Protein AF-A0A7I8VXF2-F1 (afdb_monomer_lite)

Organism: NCBI:txid2664684

Foldseek 3Di:
DLVVQLVPPDDDPVLVPQPADDPDPDDDPDPPPPVVLLLQLLLLLQVCLVPGSGSVVSVVSLVVVCVQAVQLSVLLSLLSVLLLVLCVVVVPDSVNSSNSLLRNLLSLQLSCQCQQFWAHDPVSNVVSSVLSSQLSVLCVVVSVVCVVPRHSGRPRNVSNVVSSVVSVVPPDPDPRTDTDDPVPRDYSVVSNVVVVVVVVVVVVVVVVVVD

InterPro domains:
  IPR004937 Urea transporter [PF03253] (4-170)
  IPR004937 Urea transporter [PTHR10464] (6-207)
  IPR029020 Ammonium/urea transporter [G3DSA:1.10.3430.10] (1-211)

pLDDT: mean 76.83, std 16.48, range [36.41, 93.62]

Secondary structure (DSSP, 8-state):
-HHHHHTTTT--TTSTT----------SS-----HHHHHHHHHHHHHHTTS---HHHHHHHHHHHHHH-HHHHHHHHHHHHHHHHHHHHTT--HHHHHT-TTTHHHHHHHHIIIIISB---HHHHHHHHHHHHHHHHHHHHHHHHHHHHSSS---TTHHHHHHHHHHTT-----TT-PBPPTTT---HHHHHHHHHHHHHHHHHHHHHHH-

Sequence (211 aa):
MLILIAGGGSANPLAENIPIMSSEHSNFTNVSYKFDTIFTGIPRAISAVFGPSDYKIGWFVIVAVFISSPIMAFQAVFGALLSILTCIVLEIPQGVIESGLWGYTSVLSCIATGGFFYYLTPQTYFISLINAIVTCFTHATLSIWLKQDSGQLPLGAFPFVLTTFVFLSFNSKSVWIKRVELKEVTYPEDNLMRWMLEKENGNEQELEATV

Radius of gyration: 19.98 Å; chains: 1; bounding box: 59×30×60 Å

Structure (mmCIF, N/CA/C/O backbone):
data_AF-A0A7I8VXF2-F1
#
_entry.id   AF-A0A7I8VXF2-F1
#
loop_
_atom_site.group_PDB
_atom_site.id
_atom_site.type_symbol
_atom_site.label_atom_id
_atom_site.label_alt_id
_atom_site.label_comp_id
_atom_site.label_asym_id
_atom_site.label_entity_id
_atom_site.label_seq_id
_atom_site.pdbx_PDB_ins_code
_atom_site.Cartn_x
_atom_site.Cartn_y
_atom_site.Cartn_z
_atom_site.occupancy
_atom_site.B_iso_or_equiv
_atom_site.auth_seq_id
_atom_site.auth_comp_id
_atom_site.auth_asym_id
_atom_site.auth_atom_id
_atom_site.pdbx_PDB_model_num
ATOM 1 N N . MET A 1 1 ? 18.626 -12.618 7.190 1.00 42.75 1 MET A N 1
ATOM 2 C CA . MET A 1 1 ? 18.242 -12.587 5.760 1.00 42.75 1 MET A CA 1
ATOM 3 C C . MET A 1 1 ? 19.108 -11.622 4.941 1.00 42.75 1 MET A C 1
ATOM 5 O O . MET A 1 1 ? 19.580 -12.049 3.900 1.00 42.75 1 MET A O 1
ATOM 9 N N . LEU A 1 2 ? 19.426 -10.405 5.424 1.00 37.75 2 LEU A N 1
ATOM 10 C CA . LEU A 1 2 ? 20.376 -9.485 4.751 1.00 37.75 2 LEU A CA 1
ATOM 11 C C . LEU A 1 2 ? 21.780 -10.085 4.503 1.00 37.75 2 LEU A C 1
ATOM 13 O O . LEU A 1 2 ? 22.375 -9.838 3.461 1.00 37.75 2 LEU A O 1
ATOM 17 N N . ILE A 1 3 ? 22.280 -10.926 5.417 1.00 41.47 3 ILE A N 1
ATOM 18 C CA . ILE A 1 3 ? 23.608 -11.563 5.299 1.00 41.47 3 ILE A CA 1
ATOM 19 C C . ILE A 1 3 ? 23.663 -12.595 4.154 1.00 41.47 3 ILE A C 1
ATOM 21 O O . ILE A 1 3 ? 24.721 -12.807 3.574 1.00 41.47 3 ILE A O 1
ATOM 25 N N . LEU A 1 4 ? 22.533 -13.209 3.779 1.00 46.25 4 LEU A N 1
ATOM 26 C CA . LEU A 1 4 ? 22.531 -14.280 2.774 1.00 46.25 4 LEU A CA 1
ATOM 27 C C . LEU A 1 4 ? 22.631 -13.742 1.337 1.00 46.25 4 LEU A C 1
ATOM 29 O O . LEU A 1 4 ? 23.158 -14.423 0.467 1.00 46.25 4 LEU A O 1
ATOM 33 N N . ILE A 1 5 ? 22.143 -12.521 1.094 1.00 53.09 5 ILE A N 1
ATOM 34 C CA . ILE A 1 5 ? 22.169 -11.892 -0.235 1.00 53.09 5 ILE A CA 1
ATOM 35 C C . ILE A 1 5 ? 23.509 -11.175 -0.465 1.00 53.09 5 ILE A C 1
ATOM 37 O O . ILE A 1 5 ? 24.064 -11.255 -1.556 1.00 53.09 5 ILE A O 1
ATOM 41 N N . ALA A 1 6 ? 24.090 -10.570 0.577 1.00 46.12 6 ALA A N 1
ATOM 42 C CA . ALA A 1 6 ? 25.406 -9.929 0.497 1.00 46.12 6 ALA A CA 1
ATOM 43 C C . ALA A 1 6 ? 26.563 -10.921 0.233 1.00 46.12 6 ALA A C 1
ATOM 45 O O . ALA A 1 6 ? 27.599 -10.529 -0.294 1.00 46.12 6 ALA A O 1
ATOM 46 N N . GLY A 1 7 ? 26.387 -12.210 0.556 1.00 36.41 7 GLY A N 1
ATOM 47 C CA . GLY A 1 7 ? 27.366 -13.267 0.262 1.00 36.41 7 GLY A CA 1
ATOM 48 C C . GLY A 1 7 ? 27.338 -13.800 -1.178 1.00 36.41 7 GLY A C 1
ATOM 49 O O . GLY A 1 7 ? 28.205 -14.587 -1.542 1.00 36.41 7 GLY A O 1
ATOM 50 N N . GLY A 1 8 ? 26.361 -13.392 -1.998 1.00 41.53 8 GLY A N 1
ATOM 51 C CA . GLY A 1 8 ? 26.173 -13.849 -3.383 1.00 41.53 8 GLY A CA 1
ATOM 52 C C . GLY A 1 8 ? 26.727 -12.893 -4.442 1.00 41.53 8 GLY A C 1
ATOM 53 O O . GLY A 1 8 ? 26.216 -12.857 -5.561 1.00 41.53 8 GLY A O 1
ATOM 54 N N . GLY A 1 9 ? 27.718 -12.074 -4.087 1.00 43.59 9 GLY A N 1
ATOM 55 C CA . GLY A 1 9 ? 28.330 -11.122 -5.005 1.00 43.59 9 GLY A CA 1
ATOM 56 C C . GLY A 1 9 ? 28.998 -11.808 -6.203 1.00 43.59 9 GLY A C 1
ATOM 57 O O . GLY A 1 9 ? 29.842 -12.683 -6.039 1.00 43.59 9 GLY A O 1
ATOM 58 N N . SER A 1 10 ? 28.660 -11.326 -7.404 1.00 46.12 10 SER A N 1
ATOM 59 C CA . SER A 1 10 ? 29.449 -11.424 -8.646 1.00 46.12 10 SER A CA 1
ATOM 60 C C . SER A 1 10 ? 29.266 -12.617 -9.608 1.00 46.12 10 SER A C 1
ATOM 62 O O . SER A 1 10 ? 29.996 -12.659 -10.596 1.00 46.12 10 SER A O 1
ATOM 64 N N . ALA A 1 11 ? 28.318 -13.550 -9.431 1.00 41.25 11 ALA A N 1
ATOM 65 C CA . ALA A 1 11 ? 28.180 -14.670 -10.392 1.00 41.25 11 ALA A CA 1
ATOM 66 C C . ALA A 1 11 ? 26.747 -15.131 -10.724 1.00 41.25 11 ALA A C 1
ATOM 68 O O . ALA A 1 11 ? 26.568 -16.244 -11.217 1.00 41.25 11 ALA A O 1
ATOM 69 N N . ASN A 1 12 ? 25.717 -14.316 -10.468 1.00 45.47 12 ASN A N 1
ATOM 70 C CA . ASN A 1 12 ? 24.348 -14.678 -10.839 1.00 45.47 12 ASN A CA 1
ATOM 71 C C . ASN A 1 12 ? 23.891 -13.908 -12.097 1.00 45.47 12 ASN A C 1
ATOM 73 O O . ASN A 1 12 ? 23.647 -12.704 -11.992 1.00 45.47 12 ASN A O 1
ATOM 77 N N . PRO A 1 13 ? 23.712 -14.570 -13.259 1.00 43.91 13 PRO A N 1
ATOM 78 C CA . PRO A 1 13 ? 23.258 -13.933 -14.507 1.00 43.91 13 PRO A CA 1
ATOM 79 C C . PRO A 1 13 ? 21.821 -13.370 -14.443 1.00 43.91 13 PRO A C 1
ATOM 81 O O . PRO A 1 13 ? 21.304 -12.841 -15.422 1.00 43.91 13 PRO A O 1
ATOM 84 N N . LEU A 1 14 ? 21.156 -13.470 -13.288 1.00 45.31 14 LEU A N 1
ATOM 85 C CA . LEU A 1 14 ? 19.799 -12.980 -13.032 1.00 45.31 14 LEU A CA 1
ATOM 86 C C . LEU A 1 14 ? 19.788 -11.537 -12.483 1.00 45.31 14 LEU A C 1
ATOM 88 O O . LEU A 1 14 ? 18.744 -10.891 -12.506 1.00 45.31 14 LEU A O 1
ATOM 92 N N . ALA A 1 15 ? 20.925 -11.023 -11.993 1.00 43.84 15 ALA A N 1
ATOM 93 C CA . ALA A 1 15 ? 21.042 -9.648 -11.484 1.00 43.84 15 ALA A CA 1
ATOM 94 C C . ALA A 1 15 ? 21.190 -8.599 -12.606 1.00 43.84 15 ALA A C 1
ATOM 96 O O . ALA A 1 15 ? 20.899 -7.423 -12.400 1.00 43.84 15 ALA A O 1
ATOM 97 N N . GLU A 1 16 ? 21.595 -9.030 -13.803 1.00 39.28 16 GLU A N 1
ATOM 98 C CA . GLU A 1 16 ? 21.911 -8.159 -14.944 1.00 39.28 16 GLU A CA 1
ATOM 99 C C . GLU A 1 16 ? 20.667 -7.532 -15.607 1.00 39.28 16 GLU A C 1
ATOM 101 O O . GLU A 1 16 ? 20.778 -6.544 -16.322 1.00 39.28 16 GLU A O 1
ATOM 106 N N . ASN A 1 17 ? 19.465 -8.052 -15.327 1.00 40.38 17 ASN A N 1
ATOM 107 C CA . ASN A 1 17 ? 18.211 -7.625 -15.963 1.00 40.38 17 ASN A CA 1
ATOM 108 C C . ASN A 1 17 ? 17.233 -6.903 -15.024 1.00 40.38 17 ASN A C 1
ATOM 110 O O . ASN A 1 17 ? 16.036 -6.848 -15.304 1.00 40.38 17 ASN A O 1
ATOM 114 N N . ILE A 1 18 ? 17.698 -6.338 -13.908 1.00 48.72 18 ILE A N 1
ATOM 115 C CA . ILE A 1 18 ? 16.848 -5.409 -13.156 1.00 48.72 18 ILE A CA 1
ATOM 116 C C . ILE A 1 18 ? 16.782 -4.121 -13.989 1.00 48.72 18 ILE A C 1
ATOM 118 O O . ILE A 1 18 ? 17.831 -3.542 -14.259 1.00 48.72 18 ILE A O 1
ATOM 122 N N . PRO A 1 19 ? 15.603 -3.648 -14.429 1.00 45.53 19 PRO A N 1
ATOM 123 C CA . PRO A 1 19 ? 15.499 -2.361 -15.099 1.00 45.53 19 PRO A CA 1
ATOM 124 C C . PRO A 1 19 ? 15.782 -1.275 -14.056 1.00 45.53 19 PRO A C 1
ATOM 126 O O . PRO A 1 19 ? 14.939 -0.913 -13.236 1.00 45.53 19 PRO A O 1
ATOM 129 N N . ILE A 1 20 ? 17.029 -0.819 -14.032 1.00 51.00 20 ILE A N 1
ATOM 130 C CA . ILE A 1 20 ? 17.536 0.202 -13.123 1.00 51.00 20 ILE A CA 1
ATOM 131 C C . ILE A 1 20 ? 17.604 1.527 -13.868 1.00 51.00 20 ILE A C 1
ATOM 133 O O . ILE A 1 20 ? 17.939 1.558 -15.044 1.00 51.00 20 ILE A O 1
ATOM 137 N N . MET A 1 21 ? 17.332 2.626 -13.160 1.00 43.59 21 MET A N 1
ATOM 138 C CA . MET A 1 21 ? 17.442 3.985 -13.699 1.00 43.59 21 MET A CA 1
ATOM 139 C C . MET A 1 21 ? 18.839 4.214 -14.301 1.00 43.59 21 MET A C 1
ATOM 141 O O . MET A 1 21 ? 19.808 4.382 -13.554 1.00 43.59 21 MET A O 1
ATOM 145 N N . SER A 1 22 ? 18.938 4.133 -15.629 1.00 38.25 22 SER A N 1
ATOM 146 C CA . SER A 1 22 ? 20.076 4.563 -16.434 1.00 38.25 22 SER A CA 1
ATOM 147 C C . SER A 1 22 ? 19.896 6.048 -16.725 1.00 38.25 22 SER A C 1
ATOM 149 O O . SER A 1 22 ? 18.802 6.487 -17.075 1.00 38.25 22 SER A O 1
ATOM 151 N N . SER A 1 23 ? 20.955 6.836 -16.557 1.00 40.56 23 SER A N 1
ATOM 152 C CA . SER A 1 23 ? 20.964 8.266 -16.873 1.00 40.56 23 SER A CA 1
ATOM 153 C C . SER A 1 23 ? 21.033 8.488 -18.389 1.00 40.56 23 SER A C 1
ATOM 155 O O . SER A 1 23 ? 21.996 9.061 -18.895 1.00 40.56 23 SER A O 1
ATOM 157 N N . GLU A 1 24 ? 20.051 7.989 -19.135 1.00 38.06 24 GLU A N 1
ATOM 158 C CA . GLU A 1 24 ? 19.858 8.412 -20.517 1.00 38.06 24 GLU A CA 1
ATOM 159 C C . GLU A 1 24 ? 18.919 9.616 -20.518 1.00 38.06 24 GLU A C 1
ATOM 161 O O . GLU A 1 24 ? 17.761 9.520 -20.118 1.00 38.06 24 GLU A O 1
ATOM 166 N N . HIS A 1 25 ? 19.425 10.770 -20.960 1.00 43.09 25 HIS A N 1
ATOM 167 C CA . HIS A 1 25 ? 18.596 11.921 -21.307 1.00 43.09 25 HIS A CA 1
ATOM 168 C C . HIS A 1 25 ? 17.746 11.563 -22.536 1.00 43.09 25 HIS A C 1
ATOM 170 O O . HIS A 1 25 ? 18.097 11.877 -23.672 1.00 43.09 25 HIS A O 1
ATOM 176 N N . SER A 1 26 ? 16.628 10.867 -22.327 1.00 43.50 26 SER A N 1
ATOM 177 C CA . SER A 1 26 ? 15.642 10.638 -23.377 1.00 43.50 26 SER A CA 1
ATOM 178 C C . SER A 1 26 ? 14.924 11.954 -23.676 1.00 43.50 26 SER A C 1
ATOM 180 O O . SER A 1 26 ? 14.290 12.542 -22.801 1.00 43.50 26 SER A O 1
ATOM 182 N N . ASN A 1 27 ? 15.065 12.424 -24.915 1.00 38.56 27 ASN A N 1
ATOM 183 C CA . ASN A 1 27 ? 14.501 13.676 -25.413 1.00 38.56 27 ASN A CA 1
ATOM 184 C C . ASN A 1 27 ? 13.012 13.845 -25.049 1.00 38.56 27 ASN A C 1
ATOM 186 O O . ASN A 1 27 ? 12.193 12.953 -25.260 1.00 38.56 27 ASN A O 1
ATOM 190 N N . PHE A 1 28 ? 12.690 15.039 -24.549 1.00 49.44 28 PHE A N 1
ATOM 191 C CA . PHE A 1 28 ? 11.461 15.473 -23.870 1.00 49.44 28 PHE A CA 1
ATOM 192 C C . PHE 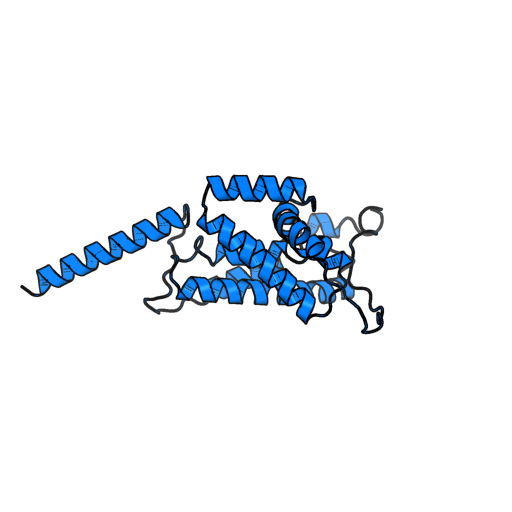A 1 28 ? 10.170 15.496 -24.722 1.00 49.44 28 PHE A C 1
ATOM 194 O O . PHE A 1 28 ? 9.270 16.291 -24.481 1.00 49.44 28 PHE A O 1
ATOM 201 N N . THR A 1 29 ? 10.009 14.661 -25.745 1.00 41.38 29 THR A N 1
ATOM 202 C CA . THR A 1 29 ? 8.796 14.730 -26.577 1.00 41.38 29 THR A CA 1
ATOM 203 C C . THR A 1 29 ? 8.238 13.342 -26.850 1.00 41.38 29 THR A C 1
ATOM 205 O O . THR A 1 29 ? 8.810 12.576 -27.617 1.00 41.38 29 THR A O 1
ATOM 208 N N . ASN A 1 30 ? 7.081 13.065 -26.238 1.00 42.81 30 ASN A N 1
ATOM 209 C CA . ASN A 1 30 ? 6.242 11.868 -26.374 1.00 42.81 30 ASN A CA 1
ATOM 210 C C . ASN A 1 30 ? 6.545 10.688 -25.437 1.00 42.81 30 ASN A C 1
ATOM 212 O O . ASN A 1 30 ? 6.592 9.542 -25.883 1.00 42.81 30 ASN A O 1
ATOM 216 N N . VAL A 1 31 ? 6.590 10.919 -24.119 1.00 52.53 31 VAL A N 1
ATOM 217 C CA . VAL A 1 31 ? 6.186 9.849 -23.187 1.00 52.53 31 VAL A CA 1
ATOM 218 C C . VAL A 1 31 ? 4.665 9.714 -23.290 1.00 52.53 31 VAL A C 1
ATOM 220 O O . VAL A 1 31 ? 3.898 10.319 -22.544 1.00 52.53 31 VAL A O 1
ATOM 223 N N . SER A 1 32 ? 4.210 8.991 -24.314 1.00 50.62 32 SER A N 1
ATOM 224 C CA . SER A 1 32 ? 2.816 8.580 -24.418 1.00 50.62 32 SER A CA 1
ATOM 225 C C . SER A 1 32 ? 2.601 7.491 -23.376 1.00 50.62 32 SER A C 1
ATOM 227 O O . SER A 1 32 ? 2.804 6.309 -23.650 1.00 50.62 32 SER A O 1
ATOM 229 N N . TYR A 1 33 ? 2.235 7.901 -22.160 1.00 58.91 33 TYR A N 1
ATOM 230 C CA . TYR A 1 33 ? 1.745 6.978 -21.147 1.00 58.91 33 TYR A CA 1
ATOM 231 C C . TYR A 1 33 ? 0.491 6.318 -21.704 1.00 58.91 33 TYR A C 1
ATOM 233 O O . TYR A 1 33 ? -0.596 6.899 -21.727 1.00 58.91 33 TYR A O 1
ATOM 241 N N . LYS A 1 34 ? 0.655 5.109 -22.233 1.00 69.38 34 LYS A N 1
ATOM 242 C CA . LYS A 1 34 ? -0.476 4.333 -22.716 1.00 69.38 34 LYS A CA 1
ATOM 243 C C . LYS A 1 34 ? -1.311 3.960 -21.499 1.00 69.38 34 LYS A C 1
ATOM 245 O O . LYS A 1 34 ? -0.771 3.557 -20.472 1.00 69.38 34 LYS A O 1
ATOM 250 N N . PHE A 1 35 ? -2.633 4.028 -21.627 1.00 70.00 35 PHE A N 1
ATOM 251 C CA . PHE A 1 35 ? -3.541 3.477 -20.612 1.00 70.00 35 PHE A CA 1
ATOM 252 C C . PHE A 1 35 ? -3.195 2.022 -20.260 1.00 70.00 35 PHE A C 1
ATOM 254 O O . PHE A 1 35 ? -3.373 1.595 -19.122 1.00 70.00 35 PHE A O 1
ATOM 261 N N . ASP A 1 36 ? -2.622 1.300 -21.221 1.00 71.81 36 ASP A N 1
ATOM 262 C CA . ASP A 1 36 ? -2.101 -0.054 -21.067 1.00 71.81 36 ASP A CA 1
ATOM 263 C C . ASP A 1 36 ? -1.039 -0.174 -19.957 1.00 71.81 36 ASP A C 1
ATOM 265 O O . ASP A 1 36 ? -1.044 -1.129 -19.183 1.00 71.81 36 ASP A O 1
ATOM 269 N N . THR A 1 37 ? -0.189 0.838 -19.783 1.00 72.62 37 THR A N 1
ATOM 270 C CA . THR A 1 37 ? 0.833 0.888 -18.726 1.00 72.62 37 THR A CA 1
ATOM 271 C C . THR A 1 37 ? 0.220 1.015 -17.340 1.00 72.62 37 THR A C 1
ATOM 273 O O . THR A 1 37 ? 0.704 0.403 -16.395 1.00 72.62 37 THR A O 1
ATOM 276 N N . ILE A 1 38 ? -0.872 1.768 -17.197 1.00 76.50 38 ILE A N 1
ATOM 277 C CA . ILE A 1 38 ? -1.588 1.871 -15.919 1.00 76.50 38 ILE A CA 1
ATOM 278 C C . ILE A 1 38 ? -2.324 0.556 -15.638 1.00 76.50 38 ILE A C 1
ATOM 280 O O . ILE A 1 38 ? -2.237 0.018 -14.533 1.00 76.50 38 ILE A O 1
ATOM 284 N N . PHE A 1 39 ? -2.998 0.002 -16.651 1.00 81.19 39 PHE A N 1
ATOM 285 C CA . PHE A 1 39 ? -3.780 -1.228 -16.526 1.00 81.19 39 PHE A CA 1
ATOM 286 C C . PHE A 1 39 ? -2.920 -2.455 -16.206 1.00 81.19 39 PHE A C 1
ATOM 288 O O . PHE A 1 39 ? -3.342 -3.334 -15.459 1.00 81.19 39 PHE A O 1
ATOM 295 N N . THR A 1 40 ? -1.701 -2.514 -16.741 1.00 82.94 40 THR A N 1
ATOM 296 C CA . THR A 1 40 ? -0.744 -3.590 -16.456 1.00 82.94 40 THR A CA 1
ATOM 297 C C . THR A 1 40 ? 0.163 -3.273 -15.268 1.00 82.94 40 THR A C 1
ATOM 299 O O . THR A 1 40 ? 0.552 -4.189 -14.548 1.00 82.94 40 THR A O 1
ATOM 302 N N . GLY A 1 41 ? 0.465 -2.001 -15.011 1.00 84.44 41 GLY A N 1
ATOM 303 C CA . GLY A 1 41 ? 1.360 -1.562 -13.942 1.00 84.44 41 GLY A CA 1
ATOM 304 C C . GLY A 1 41 ? 0.783 -1.765 -12.543 1.00 84.44 41 GLY A C 1
ATOM 305 O O . GLY A 1 41 ? 1.480 -2.279 -11.673 1.00 84.44 41 GLY A O 1
ATOM 306 N N . ILE A 1 42 ? -0.500 -1.445 -12.330 1.00 89.38 42 ILE A N 1
ATOM 307 C CA . ILE A 1 42 ? -1.179 -1.651 -11.036 1.00 89.38 42 ILE A CA 1
ATOM 308 C C . ILE A 1 42 ? -1.119 -3.122 -10.584 1.00 89.38 42 ILE A C 1
ATOM 310 O O . ILE A 1 42 ? -0.589 -3.389 -9.502 1.00 89.38 42 ILE A O 1
ATOM 314 N N . PRO A 1 43 ? -1.607 -4.102 -11.373 1.00 89.75 43 PRO A N 1
ATOM 315 C CA . PRO A 1 43 ? -1.560 -5.501 -10.965 1.00 89.75 43 PRO A CA 1
ATOM 316 C C . PRO A 1 43 ? -0.123 -6.017 -10.832 1.00 89.75 43 PRO A C 1
ATOM 318 O O . PRO A 1 43 ? 0.148 -6.781 -9.910 1.00 89.75 43 PRO A O 1
ATOM 321 N N . ARG A 1 44 ? 0.824 -5.567 -11.667 1.00 90.00 44 ARG A N 1
ATOM 322 C CA . ARG A 1 44 ? 2.241 -5.943 -11.512 1.00 90.00 44 ARG A CA 1
ATOM 323 C C . ARG A 1 44 ? 2.856 -5.418 -10.221 1.00 90.00 44 ARG A C 1
ATOM 325 O O . ARG A 1 44 ? 3.621 -6.138 -9.592 1.00 90.00 44 ARG A O 1
ATOM 332 N N . ALA A 1 45 ? 2.520 -4.199 -9.799 1.00 90.00 45 ALA A N 1
ATOM 333 C CA . ALA A 1 45 ? 2.972 -3.666 -8.516 1.00 90.00 45 ALA A CA 1
ATOM 334 C C . ALA A 1 45 ? 2.450 -4.509 -7.343 1.00 90.00 45 ALA A C 1
ATOM 336 O O . ALA A 1 45 ? 3.178 -4.770 -6.389 1.00 90.00 45 ALA A O 1
ATOM 337 N N . ILE A 1 46 ? 1.208 -4.985 -7.435 1.00 90.69 46 ILE A N 1
ATOM 338 C CA . ILE A 1 46 ? 0.590 -5.829 -6.408 1.00 90.69 46 ILE A CA 1
ATOM 339 C C . ILE A 1 46 ? 1.175 -7.250 -6.419 1.00 90.69 46 ILE A C 1
ATOM 341 O O . ILE A 1 46 ? 1.423 -7.816 -5.357 1.00 90.69 46 ILE A O 1
ATOM 345 N N . SER A 1 47 ? 1.456 -7.832 -7.587 1.00 90.56 47 SER A N 1
ATOM 346 C CA . SER A 1 47 ? 2.086 -9.156 -7.671 1.00 90.56 47 SER A CA 1
ATOM 347 C C . SER A 1 47 ? 3.554 -9.134 -7.240 1.00 90.56 47 SER A C 1
ATOM 349 O O . SER A 1 47 ? 4.017 -10.083 -6.610 1.00 90.56 47 SER A O 1
ATOM 351 N N . ALA A 1 48 ? 4.274 -8.040 -7.525 1.00 88.69 48 ALA A N 1
ATOM 352 C CA . ALA A 1 48 ? 5.688 -7.873 -7.192 1.00 88.69 48 ALA A CA 1
ATOM 353 C C . ALA A 1 48 ? 5.957 -7.936 -5.680 1.00 88.69 48 ALA A C 1
ATOM 355 O O . ALA A 1 48 ? 7.062 -8.284 -5.272 1.00 88.69 48 ALA A O 1
ATOM 356 N N . VAL A 1 49 ? 4.933 -7.709 -4.848 1.00 88.19 49 VAL A N 1
ATOM 357 C CA . VAL A 1 49 ? 4.961 -7.983 -3.401 1.00 88.19 49 VAL A CA 1
ATOM 358 C C . VAL A 1 49 ? 5.420 -9.412 -3.099 1.00 88.19 49 VAL A C 1
ATOM 360 O O . VAL A 1 49 ? 6.158 -9.641 -2.143 1.00 88.19 49 VAL A O 1
ATOM 363 N N . PHE A 1 50 ? 4.993 -10.371 -3.919 1.00 85.06 50 PHE A N 1
ATOM 364 C CA . PHE A 1 50 ? 5.284 -11.793 -3.756 1.00 85.06 50 PHE A CA 1
ATOM 365 C C . PHE A 1 50 ? 6.544 -12.236 -4.512 1.00 85.06 50 PHE A C 1
ATOM 367 O O . PHE A 1 50 ? 6.925 -13.401 -4.421 1.00 85.06 50 PHE A O 1
ATOM 374 N N . GLY A 1 51 ? 7.187 -11.333 -5.260 1.00 80.00 51 GLY A N 1
ATOM 375 C CA . GLY A 1 51 ? 8.352 -11.606 -6.105 1.00 80.00 51 GLY A CA 1
ATOM 376 C C . GLY A 1 51 ? 8.057 -11.524 -7.609 1.00 80.00 51 GLY A C 1
ATOM 377 O O . GLY A 1 51 ? 8.727 -10.751 -8.293 1.00 80.00 51 GLY A O 1
ATOM 378 N N . PRO A 1 52 ? 7.074 -12.267 -8.159 1.00 76.19 52 PRO A N 1
ATOM 379 C CA . PRO A 1 52 ? 6.758 -12.213 -9.587 1.00 76.19 52 PRO A CA 1
ATOM 380 C C . PRO A 1 52 ? 6.101 -10.889 -10.007 1.00 76.19 52 PRO A C 1
ATOM 382 O O . PRO A 1 52 ? 5.072 -10.497 -9.461 1.00 76.19 52 PRO A O 1
ATOM 385 N N . SER A 1 53 ? 6.608 -10.237 -11.053 1.00 81.44 53 SER A N 1
ATOM 386 C CA . SER A 1 53 ? 5.989 -9.057 -11.683 1.00 81.44 53 SER A CA 1
ATOM 387 C C . SER A 1 53 ? 5.088 -9.427 -12.873 1.00 81.44 53 SER A C 1
ATOM 389 O O . SER A 1 53 ? 5.180 -8.849 -13.958 1.00 81.44 53 SER A O 1
ATOM 391 N N . ASP A 1 54 ? 4.204 -10.413 -12.683 1.00 87.19 54 ASP A N 1
ATOM 392 C CA . ASP A 1 54 ? 3.227 -10.833 -13.694 1.00 87.19 54 ASP A CA 1
ATOM 393 C C . ASP A 1 54 ? 1.854 -10.197 -13.430 1.00 87.19 54 ASP A C 1
ATOM 395 O O . ASP A 1 54 ? 1.223 -10.421 -12.394 1.00 87.19 54 ASP A O 1
ATOM 399 N N . TYR A 1 55 ? 1.352 -9.440 -14.409 1.00 86.31 55 TYR A N 1
ATOM 400 C CA . TYR A 1 55 ? 0.053 -8.772 -14.320 1.00 86.31 55 TYR A CA 1
ATOM 401 C C . TYR A 1 55 ? -1.113 -9.755 -14.129 1.00 86.31 55 TYR A C 1
ATOM 403 O O . TYR A 1 55 ? -2.097 -9.407 -13.481 1.00 86.31 55 TYR A O 1
ATOM 411 N N . LYS A 1 56 ? -1.027 -10.985 -14.659 1.00 89.38 56 LYS A N 1
ATOM 412 C CA . LYS A 1 56 ? -2.076 -12.003 -14.500 1.00 89.38 56 LYS A CA 1
ATOM 413 C C . LYS A 1 56 ? -2.180 -12.423 -13.043 1.00 89.38 56 LYS A C 1
ATOM 415 O O . LYS A 1 56 ? -3.274 -12.438 -12.488 1.00 89.38 56 LYS A O 1
ATOM 420 N N . ILE A 1 57 ? -1.033 -12.708 -12.421 1.00 90.25 57 ILE A N 1
ATOM 421 C CA . ILE A 1 57 ? -0.948 -13.020 -10.989 1.00 90.25 57 ILE A CA 1
ATOM 422 C C . ILE A 1 57 ? -1.466 -11.830 -10.183 1.00 90.25 57 ILE A C 1
ATOM 424 O O . ILE A 1 57 ? -2.248 -12.016 -9.259 1.00 90.25 57 ILE A O 1
ATOM 428 N N . GLY A 1 58 ? -1.113 -10.609 -10.584 1.00 89.81 58 GLY A N 1
ATOM 429 C CA . GLY A 1 58 ? -1.612 -9.382 -9.972 1.00 89.81 58 GLY A CA 1
ATOM 430 C C . GLY A 1 58 ? -3.133 -9.291 -9.926 1.00 89.81 58 GLY A C 1
ATOM 431 O O . GLY A 1 58 ? -3.694 -9.022 -8.868 1.00 89.81 58 GLY A O 1
ATOM 432 N N . TRP A 1 59 ? -3.816 -9.585 -11.035 1.00 91.12 59 TRP A N 1
ATOM 433 C CA . TRP A 1 59 ? -5.281 -9.621 -11.064 1.00 91.12 59 TRP A CA 1
ATOM 434 C C . TRP A 1 59 ? -5.865 -10.681 -10.130 1.00 91.12 59 TRP A C 1
ATOM 436 O O . TRP A 1 59 ? -6.802 -10.384 -9.389 1.00 91.12 59 TRP A O 1
ATOM 446 N N . PHE A 1 60 ? -5.293 -11.889 -10.105 1.00 93.00 60 PHE A N 1
ATOM 447 C CA . PHE A 1 60 ? -5.719 -12.929 -9.162 1.00 93.00 60 PHE A CA 1
ATOM 448 C C . PHE A 1 60 ? -5.532 -12.496 -7.705 1.00 93.00 60 PHE A C 1
ATOM 450 O O . PHE A 1 60 ? -6.421 -12.719 -6.886 1.00 93.00 60 PHE A O 1
ATOM 457 N N . VAL A 1 61 ? -4.417 -11.835 -7.388 1.00 92.62 61 VAL A N 1
ATOM 458 C CA . VAL A 1 61 ? -4.149 -11.306 -6.047 1.00 92.62 61 VAL A CA 1
ATOM 459 C C . VAL A 1 61 ? -5.146 -10.209 -5.682 1.00 92.62 61 VAL A C 1
ATOM 461 O O . VAL A 1 61 ? -5.684 -10.246 -4.582 1.00 92.62 61 VAL A O 1
ATOM 464 N N . ILE A 1 62 ? -5.442 -9.265 -6.582 1.00 92.25 62 ILE A N 1
ATOM 465 C CA . ILE A 1 62 ? -6.441 -8.214 -6.328 1.00 92.25 62 ILE A CA 1
ATOM 466 C C . ILE A 1 62 ? -7.793 -8.842 -5.986 1.00 92.25 62 ILE A C 1
ATOM 468 O O . ILE A 1 62 ? -8.409 -8.448 -5.001 1.00 92.25 62 ILE A O 1
ATOM 472 N N . VAL A 1 63 ? -8.238 -9.842 -6.754 1.00 93.19 63 VAL A N 1
ATOM 473 C CA . VAL A 1 63 ? -9.503 -10.547 -6.492 1.00 93.19 63 VAL A CA 1
ATOM 474 C C . VAL A 1 63 ? -9.456 -11.289 -5.155 1.00 93.19 63 VAL A C 1
ATOM 476 O O . VAL A 1 63 ? -10.407 -11.209 -4.383 1.00 93.19 63 VAL A O 1
ATOM 479 N N . ALA A 1 64 ? -8.350 -11.967 -4.841 1.00 92.25 64 ALA A N 1
ATOM 480 C CA . ALA A 1 64 ? -8.185 -12.664 -3.568 1.00 92.25 64 ALA A CA 1
ATOM 481 C C . ALA A 1 64 ? -8.232 -11.701 -2.368 1.00 92.25 64 ALA A C 1
ATOM 483 O O . ALA A 1 64 ? -8.923 -11.970 -1.386 1.00 92.25 64 ALA A O 1
ATOM 484 N N . VAL A 1 65 ? -7.549 -10.556 -2.463 1.00 90.94 65 VAL A N 1
ATOM 485 C CA . VAL A 1 65 ? -7.582 -9.511 -1.431 1.00 90.94 65 VAL A CA 1
ATOM 486 C C . VAL A 1 65 ? -8.975 -8.897 -1.342 1.00 90.94 65 VAL A C 1
ATOM 488 O O . VAL A 1 65 ? -9.461 -8.694 -0.239 1.00 90.94 65 VAL A O 1
ATOM 491 N N . PHE A 1 66 ? -9.655 -8.672 -2.468 1.00 92.88 66 PHE A N 1
ATOM 492 C CA . PHE A 1 66 ? -11.012 -8.127 -2.492 1.00 92.88 66 PHE A CA 1
ATOM 493 C C . PHE A 1 66 ? -12.026 -9.043 -1.798 1.00 92.88 66 PHE A C 1
ATOM 495 O O . PHE A 1 66 ? -12.890 -8.555 -1.077 1.00 92.88 66 PHE A O 1
ATOM 502 N N . ILE A 1 67 ? -11.900 -10.365 -1.969 1.00 91.31 67 ILE A N 1
ATOM 503 C CA . ILE A 1 67 ? -12.737 -11.349 -1.264 1.00 91.31 67 ILE A CA 1
ATOM 504 C C . ILE A 1 67 ? -12.455 -11.335 0.246 1.00 91.31 67 ILE A C 1
ATOM 506 O O . ILE A 1 67 ? -13.375 -11.534 1.034 1.00 91.31 67 ILE A O 1
ATOM 510 N N . SER A 1 68 ? -11.205 -11.100 0.656 1.00 89.12 68 SER A N 1
ATOM 511 C CA . SER A 1 68 ? -10.840 -11.048 2.076 1.00 89.12 68 SER A CA 1
ATOM 512 C C . SER A 1 68 ? -11.234 -9.733 2.754 1.00 89.12 68 SER A C 1
ATOM 514 O O . SER A 1 68 ? -11.713 -9.756 3.880 1.00 89.12 68 SER A O 1
ATOM 516 N N . SER A 1 69 ? -10.957 -8.599 2.114 1.00 89.50 69 SER A N 1
ATOM 517 C CA . SER A 1 69 ? -11.180 -7.248 2.629 1.00 89.50 69 SER A CA 1
ATOM 518 C C . SER A 1 69 ? -11.235 -6.272 1.447 1.00 89.50 69 SER A C 1
ATOM 520 O O . SER A 1 69 ? -10.192 -5.892 0.889 1.00 89.50 69 SER A O 1
ATOM 522 N N . PRO A 1 70 ? -12.441 -5.846 1.031 1.00 89.44 70 PRO A N 1
ATOM 523 C CA . PRO A 1 70 ? -12.603 -4.841 -0.010 1.00 89.44 70 PRO A CA 1
ATOM 524 C C . PRO A 1 70 ? -11.823 -3.555 0.288 1.00 89.44 70 PRO A C 1
ATOM 526 O O . PRO A 1 70 ? -11.247 -2.967 -0.628 1.00 89.44 70 PRO A O 1
ATOM 529 N N . ILE A 1 71 ? -11.735 -3.141 1.558 1.00 89.00 71 ILE A N 1
ATOM 530 C CA . ILE A 1 71 ? -11.004 -1.932 1.963 1.00 89.00 71 ILE A CA 1
ATOM 531 C C . ILE A 1 71 ? -9.510 -2.072 1.648 1.00 89.00 71 ILE A C 1
ATOM 533 O O . ILE A 1 71 ? -8.917 -1.162 1.062 1.00 89.00 71 ILE A O 1
ATOM 537 N N . MET A 1 72 ? -8.901 -3.217 1.975 1.00 90.31 72 MET A N 1
ATOM 538 C CA . MET A 1 72 ? -7.492 -3.472 1.652 1.00 90.31 72 MET A CA 1
ATOM 539 C C . MET A 1 72 ? -7.251 -3.486 0.143 1.00 90.31 72 MET A C 1
ATOM 541 O O . MET A 1 72 ? -6.233 -2.966 -0.312 1.00 90.31 72 MET A O 1
ATOM 545 N N . ALA A 1 73 ? -8.180 -4.039 -0.641 1.00 92.00 73 ALA A N 1
ATOM 546 C CA . ALA A 1 73 ? -8.061 -4.061 -2.097 1.00 92.00 73 ALA A CA 1
ATOM 547 C C . ALA A 1 73 ? -8.079 -2.645 -2.693 1.00 92.00 73 ALA A C 1
ATOM 549 O O . ALA A 1 73 ? -7.246 -2.328 -3.544 1.00 92.00 73 ALA A O 1
ATOM 550 N N . PHE A 1 74 ? -8.965 -1.766 -2.212 1.00 92.19 74 PHE A N 1
ATOM 551 C CA . PHE A 1 74 ? -8.972 -0.366 -2.642 1.00 92.19 74 PHE A CA 1
ATOM 552 C C . PHE A 1 74 ? -7.672 0.348 -2.268 1.00 92.19 74 PHE A C 1
ATOM 554 O O . PHE A 1 74 ? -7.070 0.990 -3.127 1.00 92.19 74 PHE A O 1
ATOM 561 N N . GLN A 1 75 ? -7.193 0.187 -1.031 1.00 92.00 75 GLN A N 1
ATOM 562 C CA . GLN A 1 75 ? -5.918 0.768 -0.595 1.00 92.00 75 GLN A CA 1
ATOM 563 C C . GLN A 1 75 ? -4.736 0.261 -1.429 1.00 92.00 75 GLN A C 1
ATOM 565 O O . GLN A 1 75 ? -3.850 1.033 -1.788 1.00 92.00 75 GLN A O 1
ATOM 570 N N . ALA A 1 76 ? -4.741 -1.019 -1.806 1.00 92.88 76 ALA A N 1
ATOM 571 C CA . ALA A 1 76 ? -3.718 -1.586 -2.673 1.00 92.88 76 ALA A CA 1
ATOM 572 C C . ALA A 1 76 ? -3.691 -0.891 -4.044 1.00 92.88 76 ALA A C 1
ATOM 574 O O . ALA A 1 76 ? -2.630 -0.491 -4.526 1.00 92.88 76 ALA A O 1
ATOM 575 N N . VAL A 1 77 ? -4.864 -0.702 -4.654 1.00 93.00 77 VAL A N 1
ATOM 576 C CA . VAL A 1 77 ? -4.997 -0.023 -5.949 1.00 93.00 77 VAL A CA 1
ATOM 577 C C . VAL A 1 77 ? -4.597 1.450 -5.842 1.00 93.00 77 VAL A C 1
ATOM 579 O O . VAL A 1 77 ? -3.847 1.931 -6.690 1.00 93.00 77 VAL A O 1
ATOM 582 N N . PHE A 1 78 ? -5.020 2.163 -4.794 1.00 92.88 78 PHE A N 1
ATOM 583 C CA . PHE A 1 78 ? -4.629 3.560 -4.582 1.00 92.88 78 PHE A CA 1
ATOM 584 C C . PHE A 1 78 ? -3.128 3.714 -4.326 1.00 92.88 78 PHE A C 1
ATOM 586 O O . PHE A 1 78 ? -2.504 4.595 -4.916 1.00 92.88 78 PHE A O 1
ATOM 593 N N . GLY A 1 79 ? -2.515 2.836 -3.530 1.00 92.12 79 GLY A N 1
ATOM 594 C CA . GLY A 1 79 ? -1.065 2.821 -3.325 1.00 92.12 79 GLY A CA 1
ATOM 595 C C . GLY A 1 79 ? -0.290 2.594 -4.629 1.00 92.12 79 GLY A C 1
ATOM 596 O O . GLY A 1 79 ? 0.691 3.291 -4.904 1.00 92.12 79 GLY A O 1
ATOM 597 N N . ALA A 1 80 ? -0.765 1.681 -5.481 1.00 92.06 80 ALA A N 1
ATOM 598 C CA . ALA A 1 80 ? -0.190 1.456 -6.806 1.00 92.06 80 ALA A CA 1
ATOM 599 C C . ALA A 1 80 ? -0.363 2.680 -7.725 1.00 92.06 80 ALA A C 1
ATOM 601 O O . ALA A 1 80 ? 0.598 3.125 -8.345 1.00 92.06 80 ALA A O 1
ATOM 602 N N . LEU A 1 81 ? -1.552 3.284 -7.769 1.00 92.31 81 LEU A N 1
ATOM 603 C CA . LEU A 1 81 ? -1.810 4.494 -8.558 1.00 92.31 81 LEU A CA 1
ATOM 604 C C . LEU A 1 81 ? -0.927 5.672 -8.125 1.00 92.31 81 LEU A C 1
ATOM 606 O O . LEU A 1 81 ? -0.345 6.349 -8.971 1.00 92.31 81 LEU A O 1
ATOM 610 N N . LEU A 1 82 ? -0.792 5.900 -6.816 1.00 92.44 82 LEU A N 1
ATOM 611 C CA . LEU A 1 82 ? 0.032 6.981 -6.274 1.00 92.44 82 LEU A CA 1
ATOM 612 C C . LEU A 1 82 ? 1.518 6.779 -6.559 1.00 92.44 82 LEU A C 1
ATOM 614 O O . LEU A 1 82 ? 2.216 7.748 -6.857 1.00 92.44 82 LEU A O 1
ATOM 618 N N . SER A 1 83 ? 2.012 5.541 -6.501 1.00 90.38 83 SER A N 1
ATOM 619 C CA . SER A 1 83 ? 3.403 5.254 -6.871 1.00 90.38 83 SER A CA 1
ATOM 620 C C . SER A 1 83 ? 3.659 5.476 -8.360 1.00 90.38 83 SER A C 1
ATOM 622 O O . SER A 1 83 ? 4.653 6.113 -8.698 1.00 90.38 83 SER A O 1
ATOM 624 N N . ILE A 1 84 ? 2.742 5.068 -9.247 1.00 88.94 84 ILE A N 1
ATOM 625 C CA . ILE A 1 84 ? 2.829 5.372 -10.685 1.00 88.94 84 ILE A CA 1
ATOM 626 C C . ILE A 1 84 ? 2.850 6.888 -10.903 1.00 88.94 84 ILE A C 1
ATOM 628 O O . ILE A 1 84 ? 3.733 7.387 -11.594 1.00 88.94 84 ILE A O 1
ATOM 632 N N . LEU A 1 85 ? 1.941 7.635 -10.266 1.00 89.25 85 LEU A N 1
ATOM 633 C CA . LEU A 1 85 ? 1.914 9.096 -10.362 1.00 89.25 85 LEU A CA 1
ATOM 634 C C . LEU A 1 85 ? 3.226 9.721 -9.868 1.00 89.25 85 LEU A C 1
ATOM 636 O O . LEU A 1 85 ? 3.760 10.624 -10.503 1.00 89.25 85 LEU A O 1
ATOM 640 N N . THR A 1 86 ? 3.777 9.205 -8.771 1.00 87.19 86 THR A N 1
ATOM 641 C CA . THR A 1 86 ? 5.060 9.666 -8.228 1.00 87.19 86 THR A CA 1
ATOM 642 C C . THR A 1 86 ? 6.208 9.371 -9.194 1.00 87.19 86 THR A C 1
ATOM 644 O O . THR A 1 86 ? 7.058 10.228 -9.407 1.00 87.19 86 THR A O 1
ATOM 647 N N . CYS A 1 87 ? 6.216 8.203 -9.841 1.00 84.81 87 CYS A N 1
ATOM 648 C CA . CYS A 1 87 ? 7.211 7.853 -10.855 1.00 84.81 87 CYS A CA 1
ATOM 649 C C . CYS A 1 87 ? 7.122 8.755 -12.095 1.00 84.81 87 CYS A C 1
ATOM 651 O O . CYS A 1 87 ? 8.156 9.125 -12.642 1.00 84.81 87 CYS A O 1
ATOM 653 N N . ILE A 1 88 ? 5.907 9.139 -12.504 1.00 83.12 88 ILE A N 1
ATOM 654 C CA . ILE A 1 88 ? 5.678 10.100 -13.596 1.00 83.12 88 ILE A CA 1
ATOM 655 C C . ILE A 1 88 ? 6.261 11.469 -13.228 1.00 83.12 88 ILE A C 1
ATOM 657 O O . ILE A 1 88 ? 6.943 12.080 -14.044 1.00 83.12 88 ILE A O 1
ATOM 661 N N . VAL A 1 89 ? 6.028 11.935 -11.996 1.00 86.06 89 VAL A N 1
ATOM 662 C CA . VAL A 1 89 ? 6.572 13.209 -11.487 1.00 86.06 89 VAL A CA 1
ATOM 663 C C . VAL A 1 89 ? 8.099 13.175 -11.373 1.00 86.06 89 VAL A C 1
ATOM 665 O O . VAL A 1 89 ? 8.751 14.192 -11.585 1.00 86.06 89 VAL A O 1
ATOM 668 N N . LEU A 1 90 ? 8.670 12.013 -11.055 1.00 81.44 90 LEU A N 1
ATOM 669 C CA . LEU A 1 90 ? 10.115 11.784 -10.981 1.00 81.44 90 LEU A CA 1
ATOM 670 C C . LEU A 1 90 ? 10.767 11.488 -12.343 1.00 81.44 90 LEU A C 1
ATOM 672 O O . LEU A 1 90 ? 11.956 11.183 -12.377 1.00 81.44 90 LEU A O 1
ATOM 676 N N . GLU A 1 91 ? 10.003 11.557 -13.438 1.00 81.00 91 GLU A N 1
ATOM 677 C CA . GLU A 1 91 ? 10.470 11.304 -14.809 1.00 81.00 91 GLU A CA 1
ATOM 678 C C . GLU A 1 91 ? 11.166 9.940 -14.976 1.00 81.00 91 GLU A C 1
ATOM 680 O O . GLU A 1 91 ? 12.124 9.779 -15.733 1.00 81.00 91 GLU A O 1
ATOM 685 N N . ILE A 1 92 ? 10.676 8.922 -14.262 1.00 77.56 92 ILE A N 1
ATOM 686 C CA . ILE A 1 92 ? 11.252 7.577 -14.311 1.00 77.56 92 ILE A CA 1
ATOM 687 C C . ILE A 1 92 ? 10.887 6.898 -15.640 1.00 77.56 92 ILE A C 1
ATOM 689 O O . ILE A 1 92 ? 9.719 6.934 -16.041 1.00 77.56 92 ILE A O 1
ATOM 693 N N . PRO A 1 93 ? 11.839 6.212 -16.311 1.00 77.88 93 PRO A N 1
ATOM 694 C CA . PRO A 1 93 ? 11.568 5.513 -17.562 1.00 77.88 93 PRO A CA 1
ATOM 695 C C . PRO A 1 93 ? 10.397 4.530 -17.452 1.00 77.88 93 PRO A C 1
ATOM 697 O O . PRO A 1 93 ? 10.312 3.730 -16.517 1.00 77.88 93 PRO A O 1
ATOM 700 N N . GLN A 1 94 ? 9.527 4.529 -18.462 1.00 70.50 94 GLN A N 1
ATOM 701 C CA . GLN A 1 94 ? 8.295 3.734 -18.484 1.00 70.50 94 GLN A CA 1
ATOM 702 C C . GLN A 1 94 ? 8.527 2.229 -18.261 1.00 70.50 94 GLN A C 1
ATOM 704 O O . GLN A 1 94 ?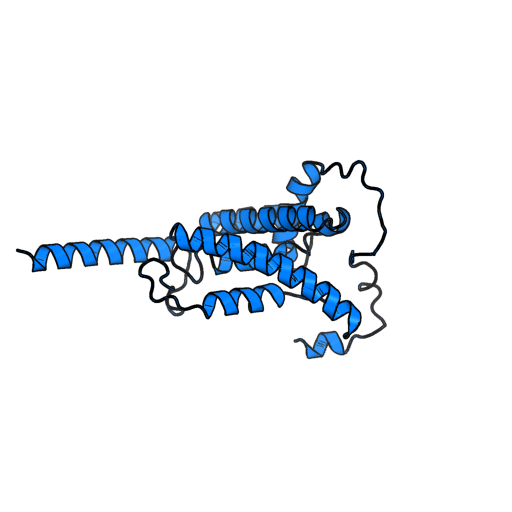 7.752 1.592 -17.552 1.00 70.50 94 GLN A O 1
ATOM 709 N N . GLY A 1 95 ? 9.624 1.667 -18.784 1.00 70.75 95 GLY A N 1
ATOM 710 C CA . GLY A 1 95 ? 9.958 0.249 -18.588 1.00 70.75 95 GLY A CA 1
ATOM 711 C C . GLY A 1 95 ? 10.184 -0.135 -17.118 1.00 70.75 95 GLY A C 1
ATOM 712 O O . GLY A 1 95 ? 9.912 -1.264 -16.715 1.00 70.75 95 GLY A O 1
ATOM 713 N N . VAL A 1 96 ? 10.617 0.817 -16.288 1.00 73.38 96 VAL A N 1
ATOM 714 C CA . VAL A 1 96 ? 10.785 0.619 -14.842 1.00 73.38 96 VAL A CA 1
ATOM 715 C C . VAL A 1 96 ? 9.427 0.665 -14.134 1.00 73.38 96 VAL A C 1
ATOM 717 O O . VAL A 1 96 ? 9.177 -0.144 -13.242 1.00 73.38 96 VAL A O 1
ATOM 720 N N . ILE A 1 97 ? 8.516 1.539 -14.567 1.00 76.81 97 ILE A N 1
ATOM 721 C CA . ILE A 1 97 ? 7.143 1.624 -14.041 1.00 76.81 97 ILE A CA 1
ATOM 722 C C . ILE A 1 97 ? 6.367 0.337 -14.361 1.00 76.81 97 ILE A C 1
ATOM 724 O O . ILE A 1 97 ? 5.740 -0.252 -13.481 1.00 76.81 97 ILE A O 1
ATOM 728 N N . GLU A 1 98 ? 6.478 -0.156 -15.596 1.00 76.44 98 GLU A N 1
ATOM 729 C CA . GLU A 1 98 ? 5.836 -1.395 -16.058 1.00 76.44 98 GLU A CA 1
ATOM 730 C C . GLU A 1 98 ? 6.378 -2.651 -15.371 1.00 76.44 98 GLU A C 1
ATOM 732 O O . GLU A 1 98 ? 5.709 -3.682 -15.345 1.00 76.44 98 GLU A O 1
ATOM 737 N N . SER A 1 99 ? 7.569 -2.586 -14.773 1.00 79.00 99 SER A N 1
ATOM 738 C CA . SER A 1 99 ? 8.101 -3.694 -13.980 1.00 79.00 99 SER A CA 1
ATOM 739 C C . SER A 1 99 ? 7.348 -3.902 -12.658 1.00 79.00 99 SER A C 1
ATOM 741 O O . SER A 1 99 ? 7.429 -4.980 -12.077 1.00 79.00 99 SER A O 1
ATOM 743 N N . GLY A 1 100 ? 6.626 -2.891 -12.157 1.00 78.62 100 GLY A N 1
ATOM 744 C CA . GLY A 1 100 ? 5.932 -2.936 -10.865 1.00 78.62 100 GLY A CA 1
ATOM 745 C C . GLY A 1 100 ? 6.848 -2.869 -9.632 1.00 78.62 100 GLY A C 1
ATOM 746 O O . GLY A 1 100 ? 6.348 -2.716 -8.515 1.00 78.62 100 GLY A O 1
ATOM 747 N N . LEU A 1 101 ? 8.178 -2.915 -9.799 1.00 81.44 101 LEU A N 1
ATOM 748 C CA . LEU A 1 101 ? 9.136 -2.921 -8.682 1.00 81.44 101 LEU A CA 1
ATOM 749 C C . LEU A 1 101 ? 9.111 -1.629 -7.856 1.00 81.44 101 LEU A C 1
ATOM 751 O O . LEU A 1 101 ? 9.419 -1.643 -6.673 1.00 81.44 101 LEU A O 1
ATOM 755 N N . TRP A 1 102 ? 8.722 -0.509 -8.450 1.00 82.00 102 TRP A N 1
ATOM 756 C CA . TRP A 1 102 ? 8.664 0.765 -7.732 1.00 82.00 102 TRP A CA 1
ATOM 757 C C . TRP A 1 102 ? 7.356 0.961 -6.959 1.00 82.00 102 TRP A C 1
ATOM 759 O O . TRP A 1 102 ? 7.292 1.781 -6.046 1.00 82.00 102 TRP A O 1
ATOM 769 N N . GLY A 1 103 ? 6.319 0.183 -7.288 1.00 86.00 103 GLY A N 1
ATOM 770 C CA . GLY A 1 103 ? 4.991 0.338 -6.698 1.00 86.00 103 GLY A CA 1
ATOM 771 C C . GLY A 1 103 ? 4.714 -0.558 -5.494 1.00 86.00 103 GLY A C 1
ATOM 772 O O . GLY A 1 103 ? 3.970 -0.152 -4.602 1.00 86.00 103 GLY A O 1
ATOM 773 N N . TYR A 1 104 ? 5.322 -1.748 -5.409 1.00 90.31 104 TYR A N 1
ATOM 774 C CA . TYR A 1 104 ? 4.949 -2.737 -4.383 1.00 90.31 104 TYR A CA 1
ATOM 775 C C . TYR A 1 104 ? 5.166 -2.238 -2.947 1.00 90.31 104 TYR A C 1
ATOM 777 O O . TYR A 1 104 ? 4.368 -2.531 -2.058 1.00 90.31 104 TYR A O 1
ATOM 785 N N . THR A 1 105 ? 6.212 -1.443 -2.697 1.00 92.56 105 THR A N 1
ATOM 786 C CA . THR A 1 105 ? 6.467 -0.896 -1.355 1.00 92.56 105 THR A CA 1
ATOM 787 C C . THR A 1 105 ? 5.410 0.123 -0.942 1.00 92.56 105 THR A C 1
ATOM 789 O O . THR A 1 105 ? 5.012 0.148 0.220 1.00 92.56 105 THR A O 1
ATOM 792 N N . SER A 1 106 ? 4.931 0.936 -1.886 1.00 92.19 106 SER A N 1
ATOM 793 C CA . SER A 1 106 ? 3.869 1.920 -1.647 1.00 92.19 106 SER A CA 1
ATOM 794 C C . SER A 1 106 ? 2.501 1.265 -1.486 1.00 92.19 106 SER A C 1
ATOM 796 O O . SER A 1 106 ? 1.710 1.711 -0.664 1.00 92.19 106 SER A O 1
ATOM 798 N N . VAL A 1 107 ? 2.237 0.173 -2.212 1.00 93.62 107 VAL A N 1
ATOM 799 C CA . VAL A 1 107 ? 1.055 -0.678 -2.000 1.00 93.62 107 VAL A CA 1
ATOM 800 C C . VAL A 1 107 ? 1.024 -1.181 -0.555 1.00 93.62 107 VAL A C 1
ATOM 802 O O . VAL A 1 107 ? 0.029 -0.990 0.142 1.00 93.62 107 VAL A O 1
ATOM 805 N N . LEU A 1 108 ? 2.127 -1.762 -0.069 1.00 92.38 108 LEU A N 1
ATOM 806 C CA . LEU A 1 108 ? 2.207 -2.275 1.304 1.00 92.38 108 LEU A CA 1
ATOM 807 C C . LEU A 1 108 ? 2.057 -1.174 2.348 1.00 92.38 108 LEU A C 1
ATOM 809 O O . LEU A 1 108 ? 1.357 -1.367 3.340 1.00 92.38 108 LEU A O 1
ATOM 813 N N . SER A 1 109 ? 2.703 -0.026 2.137 1.00 93.44 109 SER A N 1
ATOM 814 C CA . SER A 1 109 ? 2.653 1.071 3.103 1.00 93.44 109 SER A CA 1
ATOM 815 C C . SER A 1 109 ? 1.259 1.679 3.200 1.00 93.44 109 SER A C 1
ATOM 817 O O . SER A 1 109 ? 0.812 1.982 4.306 1.00 93.44 109 SER A O 1
ATOM 819 N N . CYS A 1 110 ? 0.552 1.773 2.072 1.00 92.75 110 CYS A N 1
ATOM 820 C CA . CYS A 1 110 ? -0.827 2.233 2.002 1.00 92.75 110 CYS A CA 1
ATOM 821 C C . CYS A 1 110 ? -1.787 1.264 2.709 1.00 92.75 110 CYS A C 1
ATOM 823 O O . CYS A 1 110 ? -2.571 1.693 3.549 1.00 92.75 110 CYS A O 1
ATOM 825 N N . ILE A 1 111 ? -1.672 -0.048 2.467 1.00 91.12 111 ILE A N 1
ATOM 826 C CA . ILE A 1 111 ? -2.485 -1.065 3.161 1.00 91.12 111 ILE A CA 1
ATOM 827 C C . ILE A 1 111 ? -2.216 -1.044 4.675 1.00 91.12 111 ILE A C 1
ATOM 829 O O . ILE A 1 111 ? -3.148 -1.072 5.479 1.00 91.12 111 ILE A O 1
ATOM 833 N N . ALA A 1 112 ? -0.945 -0.963 5.075 1.00 89.94 112 ALA A N 1
ATOM 834 C CA . ALA A 1 112 ? -0.545 -1.015 6.477 1.00 89.94 112 ALA A CA 1
ATOM 835 C C . ALA A 1 112 ? -1.086 0.171 7.291 1.00 89.94 112 ALA A C 1
ATOM 837 O O . ALA A 1 112 ? -1.607 -0.016 8.393 1.00 89.94 112 ALA A O 1
ATOM 838 N N . THR A 1 113 ? -0.986 1.396 6.765 1.00 88.25 113 THR A N 1
ATOM 839 C CA . THR A 1 113 ? -1.486 2.592 7.463 1.00 88.25 113 THR A CA 1
ATOM 840 C C . THR A 1 113 ? -2.948 2.911 7.161 1.00 88.25 113 THR A C 1
ATOM 842 O O . THR A 1 113 ? -3.557 3.690 7.888 1.00 88.25 113 THR A O 1
ATOM 845 N N . GLY A 1 114 ? -3.528 2.290 6.136 1.00 84.25 114 GLY A N 1
ATOM 846 C CA . GLY A 1 114 ? -4.865 2.551 5.615 1.00 84.25 114 GLY A CA 1
ATOM 847 C C . GLY A 1 114 ? -5.980 1.663 6.167 1.00 84.25 114 GLY A C 1
ATOM 848 O O . GLY A 1 114 ? -6.946 1.416 5.448 1.00 84.25 114 GLY A O 1
ATOM 849 N N . GLY A 1 115 ? -5.853 1.173 7.403 1.00 77.62 115 GLY A N 1
ATOM 850 C CA . GLY A 1 115 ? -6.888 0.363 8.064 1.00 77.62 115 GLY A CA 1
ATOM 851 C C . GLY A 1 115 ? -6.362 -0.847 8.843 1.00 77.62 115 GLY A C 1
ATOM 852 O O . GLY A 1 115 ? -7.080 -1.396 9.678 1.00 77.62 115 GLY A O 1
ATOM 853 N N . PHE A 1 116 ? -5.116 -1.265 8.586 1.00 84.00 116 PHE A N 1
ATOM 854 C CA . PHE A 1 116 ? -4.524 -2.418 9.269 1.00 84.00 116 PHE A CA 1
ATOM 855 C C . PHE A 1 116 ? -3.995 -2.047 10.664 1.00 84.00 116 PHE A C 1
ATOM 857 O O . PHE A 1 116 ? -4.457 -2.585 11.663 1.00 84.00 116 PHE A O 1
ATOM 864 N N . PHE A 1 117 ? -3.072 -1.079 10.758 1.00 85.00 117 PHE A N 1
ATOM 865 C CA . PHE A 1 117 ? -2.524 -0.617 12.047 1.00 85.00 117 PHE A CA 1
ATOM 866 C C . PHE A 1 117 ? -3.251 0.597 12.648 1.00 85.00 117 PHE A C 1
ATOM 868 O O . PHE A 1 117 ? -3.106 0.895 13.837 1.00 85.00 117 PHE A O 1
ATOM 875 N N . TYR A 1 118 ? -4.030 1.308 11.836 1.00 82.75 118 TYR A N 1
ATOM 876 C CA . TYR A 1 118 ? -4.828 2.464 12.240 1.00 82.75 118 TYR A CA 1
ATOM 877 C C . TYR A 1 118 ? -6.306 2.191 11.984 1.00 82.75 118 TYR A C 1
ATOM 879 O O . TYR A 1 118 ? -6.641 1.571 10.978 1.00 82.75 118 TYR A O 1
ATOM 887 N N . TYR A 1 119 ? -7.187 2.692 12.855 1.00 81.81 119 TYR A N 1
ATOM 888 C CA . TYR A 1 119 ? -8.623 2.677 12.575 1.00 81.81 119 TYR A CA 1
ATOM 889 C C . TYR A 1 119 ? -8.911 3.502 11.319 1.00 81.81 119 TYR A C 1
ATOM 891 O O . TYR A 1 119 ? -8.325 4.574 11.128 1.00 81.81 119 TYR A O 1
ATOM 899 N N . LEU A 1 120 ? -9.797 3.001 10.458 1.00 79.81 120 LEU A N 1
ATOM 900 C CA . LEU A 1 120 ? -10.123 3.659 9.199 1.00 79.81 120 LEU A CA 1
ATOM 901 C C . LEU A 1 120 ? -10.998 4.892 9.459 1.00 79.81 120 LEU A C 1
ATOM 903 O O . LEU A 1 120 ? -12.212 4.808 9.607 1.00 79.81 120 LEU A O 1
ATOM 907 N N . THR A 1 121 ? -10.366 6.057 9.505 1.00 84.12 121 THR A N 1
ATOM 908 C CA . THR A 1 121 ? -11.011 7.366 9.553 1.00 84.12 121 THR A CA 1
ATOM 909 C C . THR A 1 121 ? -10.610 8.142 8.297 1.00 84.12 121 THR A C 1
ATOM 911 O O . THR A 1 121 ? -9.573 7.850 7.694 1.00 84.12 121 THR A O 1
ATOM 914 N N . PRO A 1 122 ? -11.380 9.153 7.864 1.00 83.69 122 PRO A N 1
ATOM 915 C CA . PRO A 1 122 ? -10.978 9.987 6.731 1.00 83.69 122 PRO A CA 1
ATOM 916 C C . PRO A 1 122 ? -9.573 10.587 6.905 1.00 83.69 122 PRO A C 1
ATOM 918 O O . PRO A 1 122 ? -8.810 10.688 5.950 1.00 83.69 122 PRO A O 1
ATOM 921 N N . GLN A 1 123 ? -9.191 10.933 8.138 1.00 84.88 123 GLN A N 1
ATOM 922 C CA . GLN A 1 123 ? -7.873 11.467 8.467 1.00 84.88 123 GLN A CA 1
ATOM 923 C C . GLN A 1 123 ? -6.767 10.423 8.275 1.00 84.88 123 GLN A C 1
ATOM 925 O O . GLN A 1 123 ? -5.749 10.724 7.650 1.00 84.88 123 GLN A O 1
ATOM 930 N N . THR A 1 124 ? -6.952 9.199 8.782 1.00 84.62 124 THR A N 1
ATOM 931 C CA . THR A 1 124 ? -5.965 8.120 8.610 1.00 84.62 124 THR A CA 1
ATOM 932 C C . THR A 1 124 ? -5.884 7.664 7.157 1.00 84.62 124 THR A C 1
ATOM 934 O O . THR A 1 124 ?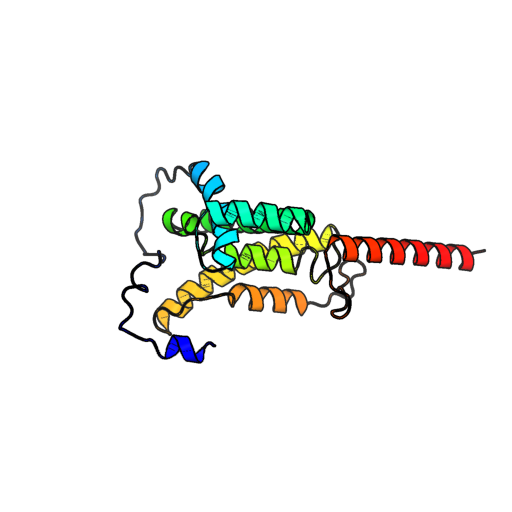 -4.795 7.344 6.685 1.00 84.62 124 THR A O 1
ATOM 937 N N . TYR A 1 125 ? -6.984 7.759 6.406 1.00 88.19 125 TYR A N 1
ATOM 938 C CA . TYR A 1 125 ? -6.982 7.572 4.960 1.00 88.19 125 TYR A CA 1
ATOM 939 C C . TYR A 1 125 ? -6.047 8.571 4.260 1.00 88.19 125 TYR A C 1
ATOM 941 O O . TYR A 1 125 ? -5.132 8.148 3.556 1.00 88.19 125 TYR A O 1
ATOM 949 N N . PHE A 1 126 ? -6.160 9.880 4.518 1.00 89.75 126 PHE A N 1
ATOM 950 C CA . PHE A 1 126 ? -5.220 10.862 3.950 1.00 89.75 126 PHE A CA 1
ATOM 951 C C . PHE A 1 126 ? -3.767 10.615 4.377 1.00 89.75 126 PHE A C 1
ATOM 953 O O . PHE A 1 126 ? -2.856 10.713 3.554 1.00 89.75 126 PHE A O 1
ATOM 960 N N . ILE A 1 127 ? -3.543 10.238 5.639 1.00 88.00 127 ILE A N 1
ATOM 961 C CA . ILE A 1 127 ? -2.215 9.856 6.141 1.00 88.00 127 ILE A CA 1
ATOM 962 C C . ILE A 1 127 ? -1.663 8.656 5.361 1.00 88.00 127 ILE A C 1
ATOM 964 O O . ILE A 1 127 ? -0.474 8.635 5.045 1.00 88.00 127 ILE A O 1
ATOM 968 N N . SER A 1 128 ? -2.505 7.681 5.007 1.00 91.50 128 SER A N 1
ATOM 969 C CA . SER A 1 128 ? -2.088 6.511 4.228 1.00 91.50 128 SER A CA 1
ATOM 970 C C . SER A 1 128 ? -1.650 6.864 2.806 1.00 91.50 128 SER A C 1
ATOM 972 O O . SER A 1 128 ? -0.640 6.339 2.337 1.00 91.50 128 SER A O 1
ATOM 974 N N . LEU A 1 129 ? -2.320 7.824 2.161 1.00 93.06 129 LEU A N 1
ATOM 975 C CA . LEU A 1 129 ? -1.929 8.327 0.841 1.00 93.06 129 LEU A CA 1
ATOM 976 C C . LEU A 1 129 ? -0.583 9.062 0.899 1.00 93.06 129 LEU A C 1
ATOM 978 O O . LEU A 1 129 ? 0.290 8.836 0.061 1.00 93.06 129 LEU A O 1
ATOM 982 N N . ILE A 1 130 ? -0.383 9.902 1.920 1.00 92.19 130 ILE A N 1
ATOM 983 C CA . ILE A 1 130 ? 0.895 10.593 2.137 1.00 92.19 130 ILE A CA 1
ATOM 984 C C . ILE A 1 130 ? 2.006 9.570 2.394 1.00 92.19 130 ILE A C 1
ATOM 986 O O . ILE A 1 130 ? 3.076 9.671 1.797 1.00 92.19 130 ILE A O 1
ATOM 990 N N . ASN A 1 131 ? 1.748 8.559 3.231 1.00 92.19 131 ASN A N 1
ATOM 991 C CA . ASN A 1 131 ? 2.708 7.493 3.500 1.00 92.19 131 ASN A CA 1
ATOM 992 C C . ASN A 1 131 ? 3.100 6.763 2.206 1.00 92.19 131 ASN A C 1
ATOM 994 O O . ASN A 1 131 ? 4.285 6.589 1.955 1.00 92.19 131 ASN A O 1
ATOM 998 N N . ALA A 1 132 ? 2.142 6.427 1.335 1.00 93.50 132 ALA A N 1
ATOM 999 C CA . ALA A 1 132 ? 2.412 5.778 0.049 1.00 93.50 132 ALA A CA 1
ATOM 1000 C C . ALA A 1 132 ? 3.376 6.581 -0.844 1.00 93.50 132 ALA A C 1
ATOM 1002 O O . ALA A 1 132 ? 4.312 6.010 -1.417 1.00 93.50 132 ALA A O 1
ATOM 1003 N N . ILE A 1 133 ? 3.182 7.903 -0.924 1.00 92.75 133 ILE A N 1
ATOM 1004 C CA . ILE A 1 133 ? 4.049 8.816 -1.683 1.00 92.75 133 ILE A CA 1
ATOM 1005 C C . ILE A 1 133 ? 5.443 8.867 -1.048 1.00 92.75 133 ILE A C 1
ATOM 1007 O O . ILE A 1 133 ? 6.446 8.665 -1.733 1.00 92.75 133 ILE A O 1
ATOM 1011 N N . VAL A 1 134 ? 5.522 9.062 0.273 1.00 92.75 134 VAL A N 1
ATOM 1012 C CA . VAL A 1 134 ? 6.795 9.103 1.012 1.00 92.75 134 VAL A CA 1
ATOM 1013 C C . VAL A 1 134 ? 7.563 7.785 0.868 1.00 92.75 134 VAL A C 1
ATOM 1015 O O . VAL A 1 134 ? 8.779 7.802 0.673 1.00 92.75 134 VAL A O 1
ATOM 1018 N N . THR A 1 135 ? 6.880 6.637 0.897 1.00 92.88 135 THR A N 1
ATOM 1019 C CA . THR A 1 135 ? 7.486 5.325 0.638 1.00 92.88 135 THR A CA 1
ATOM 1020 C C . THR A 1 135 ? 8.048 5.225 -0.775 1.00 92.88 135 THR A C 1
ATOM 1022 O O . THR A 1 135 ? 9.155 4.715 -0.929 1.00 92.88 135 THR A O 1
ATOM 1025 N N . CYS A 1 136 ? 7.345 5.740 -1.789 1.00 90.69 136 CYS A N 1
ATOM 1026 C CA . CYS A 1 136 ? 7.830 5.739 -3.171 1.00 90.69 136 CYS A CA 1
ATOM 1027 C C . CYS A 1 136 ? 9.110 6.577 -3.306 1.00 90.69 136 CYS A C 1
ATOM 1029 O O . CYS A 1 136 ? 10.102 6.116 -3.866 1.00 90.69 136 CYS A O 1
ATOM 1031 N N . PHE A 1 137 ? 9.132 7.778 -2.720 1.00 90.06 137 PHE A N 1
ATOM 1032 C CA . PHE A 1 137 ? 10.336 8.614 -2.667 1.00 90.06 137 PHE A CA 1
ATOM 1033 C C . PHE A 1 137 ? 11.480 7.941 -1.905 1.00 90.06 137 PHE A C 1
ATOM 1035 O O . PHE A 1 137 ? 12.625 7.969 -2.344 1.00 90.06 137 PHE A O 1
ATOM 1042 N N . THR A 1 138 ? 11.183 7.295 -0.778 1.00 89.44 138 THR A N 1
ATOM 1043 C CA . THR A 1 138 ? 12.191 6.576 0.014 1.00 89.44 138 THR A CA 1
ATOM 1044 C C . THR A 1 138 ? 12.772 5.405 -0.773 1.00 89.44 138 THR A C 1
ATOM 1046 O O . THR A 1 138 ? 13.980 5.186 -0.736 1.00 89.44 138 THR A O 1
ATOM 1049 N N . HIS A 1 139 ? 11.934 4.683 -1.523 1.00 88.94 139 HIS A N 1
ATOM 1050 C CA . HIS A 1 139 ? 12.376 3.640 -2.444 1.00 88.94 139 HIS A CA 1
ATOM 1051 C C . HIS A 1 139 ? 13.318 4.226 -3.500 1.00 88.94 139 HIS A C 1
ATOM 1053 O O . HIS A 1 139 ? 14.408 3.691 -3.700 1.00 88.94 139 HIS A O 1
ATOM 1059 N N . ALA A 1 140 ? 12.947 5.356 -4.109 1.00 85.00 140 ALA A N 1
ATOM 1060 C CA . ALA A 1 140 ? 13.762 6.053 -5.098 1.00 85.00 140 ALA A CA 1
ATOM 1061 C C . ALA A 1 140 ? 15.150 6.400 -4.555 1.00 85.00 140 ALA A C 1
ATOM 1063 O O . ALA A 1 140 ? 16.168 5.985 -5.112 1.00 85.00 140 ALA A O 1
ATOM 1064 N N . THR A 1 141 ? 15.188 7.097 -3.421 1.00 85.94 141 THR A N 1
ATOM 1065 C CA . THR A 1 141 ? 16.426 7.532 -2.774 1.00 85.94 141 THR A CA 1
ATOM 1066 C C . THR A 1 141 ? 17.295 6.343 -2.397 1.00 85.94 141 THR A C 1
ATOM 1068 O O . THR A 1 141 ? 18.485 6.324 -2.705 1.00 85.94 141 THR A O 1
ATOM 1071 N N . LEU A 1 142 ? 16.705 5.316 -1.783 1.00 83.94 142 LEU A N 1
ATOM 1072 C CA . LEU A 1 142 ? 17.453 4.141 -1.357 1.00 83.94 142 LEU A CA 1
ATOM 1073 C C . LEU A 1 142 ? 17.982 3.344 -2.555 1.00 83.94 142 LEU A C 1
ATOM 1075 O O . LEU A 1 142 ? 19.070 2.780 -2.476 1.00 83.94 142 LEU A O 1
ATOM 1079 N N . SER A 1 143 ? 17.259 3.337 -3.680 1.00 79.94 143 SER A N 1
ATOM 1080 C CA . SER A 1 143 ? 17.705 2.667 -4.906 1.00 79.94 143 SER A CA 1
ATOM 1081 C C . SER A 1 143 ? 18.952 3.318 -5.503 1.00 79.94 143 SER A C 1
ATOM 1083 O O . SER A 1 143 ? 19.813 2.619 -6.029 1.00 79.94 143 SER A O 1
ATOM 1085 N N . ILE A 1 144 ? 19.089 4.640 -5.379 1.00 80.19 144 ILE A N 1
ATOM 1086 C CA . ILE A 1 144 ? 20.283 5.379 -5.803 1.00 80.19 144 ILE A CA 1
ATOM 1087 C C . ILE A 1 144 ? 21.422 5.141 -4.808 1.00 80.19 144 ILE A C 1
ATOM 1089 O O . ILE A 1 144 ? 22.549 4.865 -5.210 1.00 80.19 144 ILE A O 1
ATOM 1093 N N . TRP A 1 145 ? 21.122 5.181 -3.510 1.00 77.94 145 TRP A N 1
ATOM 1094 C CA . TRP A 1 145 ? 22.117 5.022 -2.449 1.00 77.94 145 TRP A CA 1
ATOM 1095 C C . TRP A 1 145 ? 22.767 3.628 -2.459 1.00 77.94 145 TRP A C 1
ATOM 1097 O O . TRP A 1 145 ? 23.989 3.500 -2.418 1.00 77.94 145 TRP A O 1
ATOM 1107 N N . LEU A 1 146 ? 21.965 2.569 -2.616 1.00 74.75 146 LEU A N 1
ATOM 1108 C CA . LEU A 1 146 ? 22.458 1.187 -2.669 1.00 74.75 146 LEU A CA 1
ATOM 1109 C C . LEU A 1 146 ? 23.261 0.872 -3.937 1.00 74.75 146 LEU A C 1
ATOM 1111 O O . LEU A 1 146 ? 24.134 0.001 -3.897 1.00 74.75 146 LEU A O 1
ATOM 1115 N N . LYS A 1 147 ? 23.010 1.582 -5.047 1.00 67.00 147 LYS A N 1
ATOM 1116 C CA . LYS A 1 147 ? 23.861 1.490 -6.245 1.00 67.00 147 LYS A CA 1
ATOM 1117 C C . LYS A 1 147 ? 25.280 1.973 -5.970 1.00 67.00 147 LYS A C 1
ATOM 1119 O O . LYS A 1 147 ? 26.210 1.425 -6.549 1.00 67.00 147 LYS A O 1
ATOM 1124 N N . GLN A 1 148 ? 25.427 2.996 -5.131 1.00 65.00 148 GLN A N 1
ATOM 1125 C CA . GLN A 1 148 ? 26.705 3.663 -4.916 1.00 65.00 148 GLN A CA 1
ATOM 1126 C C . GLN A 1 148 ? 27.625 2.883 -3.964 1.00 65.00 148 GLN A C 1
ATOM 1128 O O . GLN A 1 148 ? 28.822 2.824 -4.223 1.00 65.00 148 GLN A O 1
ATOM 1133 N N . ASP A 1 149 ? 27.075 2.253 -2.918 1.00 58.06 149 ASP A N 1
ATOM 1134 C CA . ASP A 1 149 ? 27.882 1.736 -1.797 1.00 58.06 149 ASP A CA 1
ATOM 1135 C C . ASP A 1 149 ? 27.916 0.203 -1.637 1.00 58.06 149 ASP A C 1
ATOM 1137 O O . ASP A 1 149 ? 28.834 -0.317 -1.010 1.00 58.06 149 ASP A O 1
ATOM 1141 N N . SER A 1 150 ? 26.921 -0.556 -2.122 1.00 53.84 150 SER A N 1
ATOM 1142 C CA . SER A 1 150 ? 26.699 -1.937 -1.624 1.00 53.84 150 SER A CA 1
ATOM 1143 C C . SER A 1 150 ? 26.553 -3.038 -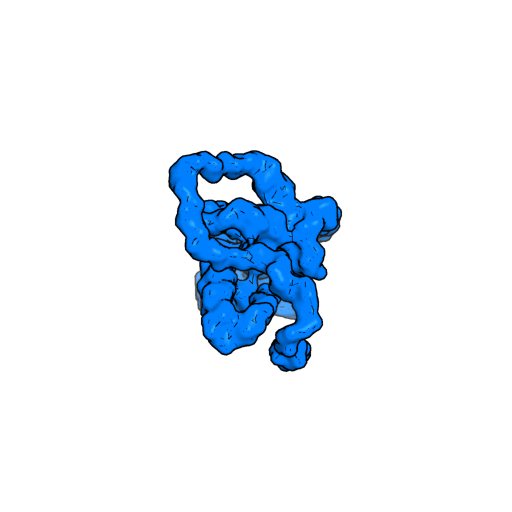2.678 1.00 53.84 150 SER A C 1
ATOM 1145 O O . SER A 1 150 ? 26.231 -4.164 -2.316 1.00 53.84 150 SER A O 1
ATOM 1147 N N . GLY A 1 151 ? 26.804 -2.757 -3.960 1.00 55.50 151 GLY A N 1
ATOM 1148 C CA . GLY A 1 151 ? 26.780 -3.778 -5.014 1.00 55.50 151 GLY A CA 1
ATOM 1149 C C . GLY A 1 151 ? 25.393 -4.401 -5.226 1.00 55.50 151 GLY A C 1
ATOM 1150 O O . GLY A 1 151 ? 25.101 -5.462 -4.695 1.00 55.50 151 GLY A O 1
ATOM 1151 N N . GLN A 1 152 ? 24.543 -3.743 -6.024 1.00 62.06 152 GLN A N 1
ATOM 1152 C CA . GLN A 1 152 ? 23.302 -4.294 -6.616 1.00 62.06 152 GLN A CA 1
ATOM 1153 C C . GLN A 1 152 ? 22.396 -5.105 -5.662 1.00 62.06 152 GLN A C 1
ATOM 1155 O O . GLN A 1 152 ? 21.724 -6.050 -6.079 1.00 62.06 152 GLN A O 1
ATOM 1160 N N . LEU A 1 153 ? 22.349 -4.746 -4.376 1.00 66.69 153 LEU A N 1
ATOM 1161 C CA . LEU A 1 153 ? 21.506 -5.454 -3.422 1.00 66.69 153 LEU A CA 1
ATOM 1162 C C . LEU A 1 153 ? 20.025 -5.128 -3.698 1.00 66.69 153 LEU A C 1
ATOM 1164 O O . LEU A 1 153 ? 19.674 -3.948 -3.804 1.00 66.69 153 LEU A O 1
ATOM 1168 N N . PRO A 1 154 ? 19.130 -6.127 -3.785 1.00 70.69 154 PRO A N 1
ATOM 1169 C CA . PRO A 1 154 ? 17.702 -5.872 -3.904 1.00 70.69 154 PRO A CA 1
ATOM 1170 C C . PRO A 1 154 ? 17.182 -5.140 -2.659 1.00 70.69 154 PRO A C 1
ATOM 1172 O O . PRO A 1 154 ? 17.380 -5.589 -1.530 1.00 70.69 154 PRO A O 1
ATOM 1175 N N . LEU A 1 155 ? 16.466 -4.031 -2.874 1.00 75.31 155 LEU A N 1
ATOM 1176 C CA . LEU A 1 155 ? 15.877 -3.195 -1.815 1.00 75.31 155 LEU A CA 1
ATOM 1177 C C . LEU A 1 155 ? 14.881 -3.952 -0.924 1.00 75.31 155 LEU A C 1
ATOM 1179 O O . LEU A 1 155 ? 14.710 -3.626 0.254 1.00 75.31 155 LEU A O 1
ATOM 1183 N N . GLY A 1 156 ? 14.204 -4.956 -1.492 1.00 83.50 156 GLY A N 1
ATOM 1184 C CA . GLY A 1 156 ? 13.171 -5.727 -0.807 1.00 83.50 156 GLY A CA 1
ATOM 1185 C C . GLY A 1 156 ? 12.087 -4.827 -0.206 1.00 83.50 156 GLY A C 1
ATOM 1186 O O . GLY A 1 156 ? 11.749 -3.775 -0.743 1.00 83.50 156 GLY A O 1
ATOM 1187 N N . ALA A 1 157 ? 11.532 -5.212 0.939 1.00 84.88 157 ALA A N 1
ATOM 1188 C CA . ALA A 1 157 ? 10.478 -4.443 1.603 1.00 84.88 157 ALA A CA 1
ATOM 1189 C C . ALA A 1 157 ? 11.008 -3.333 2.539 1.00 84.88 157 ALA A C 1
ATOM 1191 O O . ALA A 1 157 ? 10.237 -2.748 3.297 1.00 84.88 157 ALA A O 1
ATOM 1192 N N . PHE A 1 158 ? 12.311 -3.026 2.519 1.00 86.19 158 PHE A N 1
ATOM 1193 C CA . PHE A 1 158 ? 12.924 -2.109 3.487 1.00 86.19 158 PHE A CA 1
ATOM 1194 C C . PHE A 1 158 ? 12.351 -0.676 3.459 1.00 86.19 158 PHE A C 1
ATOM 1196 O O . PHE A 1 158 ? 12.029 -0.167 4.535 1.00 86.19 158 PHE A O 1
ATOM 1203 N N . PRO A 1 159 ? 12.125 -0.033 2.289 1.00 88.31 159 PRO A N 1
ATOM 1204 C CA . PRO A 1 159 ? 11.503 1.296 2.241 1.00 88.31 159 PRO A CA 1
ATOM 1205 C C . PRO A 1 159 ? 10.116 1.326 2.891 1.00 88.31 159 PRO A C 1
ATOM 1207 O O . PRO A 1 159 ? 9.771 2.269 3.607 1.00 88.31 159 PRO A O 1
ATOM 1210 N N . PHE A 1 160 ? 9.332 0.266 2.671 1.00 91.38 160 PHE A N 1
ATOM 1211 C CA . PHE A 1 160 ? 8.015 0.090 3.275 1.00 91.38 160 PHE A CA 1
ATOM 1212 C C . PHE A 1 160 ? 8.109 0.018 4.801 1.00 91.38 160 PHE A C 1
ATOM 1214 O O . PHE A 1 160 ? 7.406 0.760 5.486 1.00 91.38 160 PHE A O 1
ATOM 1221 N N . VAL A 1 161 ? 8.984 -0.844 5.330 1.00 90.75 161 VAL A N 1
ATOM 1222 C CA . VAL A 1 161 ? 9.126 -1.036 6.780 1.00 90.75 161 VAL A CA 1
ATOM 1223 C C . VAL A 1 161 ? 9.571 0.261 7.447 1.00 90.75 161 VAL A C 1
ATOM 1225 O O . VAL A 1 161 ? 8.974 0.663 8.441 1.00 90.75 161 VAL A O 1
ATOM 1228 N N . LEU A 1 162 ? 10.570 0.944 6.880 1.00 91.31 162 LEU A N 1
ATOM 1229 C CA . LEU A 1 162 ? 11.106 2.181 7.441 1.00 91.31 162 LEU A CA 1
ATOM 1230 C C . LEU A 1 162 ? 10.034 3.275 7.529 1.00 91.31 162 LEU A C 1
ATOM 1232 O O . LEU A 1 162 ? 9.804 3.836 8.598 1.00 91.31 162 LEU A O 1
ATOM 1236 N N . THR A 1 163 ? 9.350 3.553 6.419 1.00 90.94 163 THR A N 1
ATOM 1237 C CA . THR A 1 163 ? 8.328 4.612 6.363 1.00 90.94 163 THR A CA 1
ATOM 1238 C C . THR A 1 163 ? 7.115 4.289 7.225 1.00 90.94 163 THR A C 1
ATOM 1240 O O . THR A 1 163 ? 6.688 5.120 8.026 1.00 90.94 163 THR A O 1
ATOM 1243 N N . THR A 1 164 ? 6.625 3.051 7.163 1.00 89.31 164 THR A N 1
ATOM 1244 C CA . THR A 1 164 ? 5.512 2.590 7.998 1.00 89.31 164 THR A CA 1
ATOM 1245 C C . THR A 1 164 ? 5.861 2.693 9.477 1.00 89.31 164 THR A C 1
ATOM 1247 O O . THR A 1 164 ? 5.069 3.230 10.241 1.00 89.31 164 THR A O 1
ATOM 1250 N N . PHE A 1 165 ? 7.060 2.276 9.895 1.00 89.94 165 PHE A N 1
ATOM 1251 C CA . PHE A 1 165 ? 7.486 2.376 11.292 1.00 89.94 165 PHE A CA 1
ATOM 1252 C C . PHE A 1 165 ? 7.605 3.825 11.770 1.00 89.94 165 PHE A C 1
ATOM 1254 O O . PHE A 1 165 ? 7.213 4.129 12.894 1.00 89.94 165 PHE A O 1
ATOM 1261 N N . VAL A 1 166 ? 8.085 4.739 10.922 1.00 88.62 166 VAL A N 1
ATOM 1262 C CA . VAL A 1 166 ? 8.116 6.179 11.222 1.00 88.62 166 VAL A CA 1
ATOM 1263 C C . VAL A 1 166 ? 6.697 6.721 11.417 1.00 88.62 166 VAL A C 1
ATOM 1265 O O . VAL A 1 166 ? 6.412 7.326 12.450 1.00 88.62 166 VAL A O 1
ATOM 1268 N N . PHE A 1 167 ? 5.770 6.434 10.500 1.00 85.25 167 PHE A N 1
ATOM 1269 C CA . PHE A 1 167 ? 4.363 6.832 10.639 1.00 85.25 167 PHE A CA 1
ATOM 1270 C C . PHE A 1 167 ? 3.679 6.175 11.847 1.00 85.25 167 PHE A C 1
ATOM 1272 O O . PHE A 1 167 ? 2.852 6.799 12.508 1.00 85.25 167 PHE A O 1
ATOM 1279 N N . LEU A 1 168 ? 4.052 4.941 12.188 1.00 83.75 168 LEU A N 1
ATOM 1280 C CA . LEU A 1 168 ? 3.658 4.250 13.418 1.00 83.75 168 LEU A CA 1
ATOM 1281 C C . LEU A 1 168 ? 4.465 4.691 14.647 1.00 83.75 168 LEU A C 1
ATOM 1283 O O . LEU A 1 168 ? 4.167 4.258 15.751 1.00 83.75 168 LEU A O 1
ATOM 1287 N N . SER A 1 169 ? 5.459 5.560 14.537 1.00 82.81 169 SER A N 1
ATOM 1288 C CA . SER A 1 169 ? 6.149 6.139 15.699 1.00 82.81 169 SER A CA 1
ATOM 1289 C C . SER A 1 169 ? 5.538 7.479 16.083 1.00 82.81 169 SER A C 1
ATOM 1291 O O . SER A 1 169 ? 5.452 7.792 17.268 1.00 82.81 169 SER A O 1
ATOM 1293 N N . PHE A 1 170 ? 4.990 8.213 15.111 1.00 74.88 170 PHE A N 1
ATOM 1294 C CA . PHE A 1 170 ? 4.173 9.401 15.348 1.00 74.88 170 PHE A CA 1
ATOM 1295 C C . PHE A 1 170 ? 2.849 9.021 16.024 1.00 74.88 170 PHE A C 1
ATOM 1297 O O . PHE A 1 170 ? 1.825 8.773 15.389 1.00 74.88 170 PHE A O 1
ATOM 1304 N N . ASN A 1 171 ? 2.889 8.890 17.350 1.00 59.94 171 ASN A N 1
ATOM 1305 C CA . ASN A 1 171 ? 1.716 8.644 18.175 1.00 59.94 171 ASN A CA 1
ATOM 1306 C C . ASN A 1 171 ? 1.081 9.998 18.477 1.00 59.94 171 ASN A C 1
ATOM 1308 O O . ASN A 1 171 ? 1.463 10.697 19.416 1.00 59.94 171 ASN A O 1
ATOM 1312 N N . SER A 1 172 ? 0.179 10.423 17.597 1.00 55.31 172 SER A N 1
ATOM 1313 C CA . SER A 1 172 ? -0.579 11.640 17.836 1.00 55.31 172 SER A CA 1
ATOM 1314 C C . SER A 1 172 ? -1.635 11.340 18.894 1.00 55.31 172 SER A C 1
ATOM 1316 O O . SER A 1 172 ? -2.493 10.494 18.672 1.00 55.31 172 SER A O 1
ATOM 1318 N N . LYS A 1 173 ? -1.631 12.075 20.015 1.00 54.97 173 LYS A N 1
ATOM 1319 C CA . LYS A 1 173 ? -2.708 12.063 21.033 1.00 54.97 173 LYS A CA 1
ATOM 1320 C C . LYS A 1 173 ? -4.048 12.610 20.501 1.00 54.97 173 LYS A C 1
ATOM 1322 O O . LYS A 1 173 ? -4.932 12.969 21.272 1.00 54.97 173 LYS A O 1
ATOM 1327 N N . SER A 1 174 ? -4.176 12.752 19.186 1.00 59.38 174 SER A N 1
ATOM 1328 C CA . SER A 1 174 ? -5.372 13.235 18.523 1.00 59.38 174 SER A CA 1
ATOM 1329 C C . SER A 1 174 ? -6.446 12.154 18.563 1.00 59.38 174 SER A C 1
ATOM 1331 O O . SER A 1 174 ? -6.216 11.031 18.121 1.00 59.38 174 SER A O 1
ATOM 1333 N N . VAL A 1 175 ? -7.644 12.522 19.023 1.00 60.50 175 VAL A N 1
ATOM 1334 C CA . VAL A 1 175 ? -8.843 11.660 19.079 1.00 60.50 175 VAL A CA 1
ATOM 1335 C C . VAL A 1 175 ? -9.171 11.033 17.709 1.00 60.50 175 VAL A C 1
ATOM 1337 O O . VAL A 1 175 ? -9.815 9.992 17.619 1.00 60.50 175 VAL A O 1
ATOM 1340 N N . TRP A 1 176 ? -8.681 11.646 16.630 1.00 58.75 176 TRP A N 1
ATOM 1341 C CA . TRP A 1 176 ? -8.937 11.266 15.241 1.00 58.75 176 TRP A CA 1
ATOM 1342 C C . TRP A 1 176 ? -7.960 10.226 14.671 1.00 58.75 176 TRP A C 1
ATOM 1344 O O . TRP A 1 176 ? -8.233 9.657 13.614 1.00 58.75 176 TRP A O 1
ATOM 1354 N N . ILE A 1 177 ? -6.826 9.986 15.343 1.00 66.56 177 ILE A N 1
ATOM 1355 C CA . ILE A 1 177 ? -5.767 9.061 14.908 1.00 66.56 177 ILE A CA 1
ATOM 1356 C C . ILE A 1 177 ? -5.554 8.038 16.026 1.00 66.56 177 ILE A C 1
ATOM 1358 O O . ILE A 1 177 ? -4.595 8.103 16.791 1.00 66.56 177 ILE A O 1
ATOM 1362 N N . LYS A 1 178 ? -6.486 7.089 16.139 1.00 73.06 178 LYS A N 1
ATOM 1363 C CA . LYS A 1 178 ? -6.392 5.992 17.107 1.00 73.06 178 LYS A CA 1
ATOM 1364 C C . LYS A 1 178 ? -5.726 4.785 16.440 1.00 73.06 178 LYS A C 1
ATOM 1366 O O . LYS A 1 178 ? -6.038 4.431 15.300 1.00 73.06 178 LYS A O 1
ATOM 1371 N N . ARG A 1 179 ? -4.774 4.175 17.141 1.00 77.25 179 ARG A N 1
ATOM 1372 C CA . ARG A 1 179 ? -4.126 2.928 16.712 1.00 77.25 179 ARG A CA 1
ATOM 1373 C C . ARG A 1 179 ? -4.962 1.739 17.124 1.00 77.25 179 ARG A C 1
ATOM 1375 O O . ARG A 1 179 ? -5.555 1.760 18.201 1.00 77.25 179 ARG A O 1
ATOM 1382 N N . VAL A 1 180 ? -4.953 0.714 16.286 1.00 79.25 180 VAL A N 1
ATOM 1383 C CA . VAL A 1 180 ? -5.516 -0.583 16.648 1.00 79.25 180 VAL A CA 1
ATOM 1384 C C . VAL A 1 180 ? -4.520 -1.279 17.572 1.00 79.25 180 VAL A C 1
ATOM 1386 O O . VAL A 1 180 ? -3.312 -1.268 17.319 1.00 79.25 180 VAL A O 1
ATOM 1389 N N . GLU A 1 181 ? -5.002 -1.848 18.674 1.00 75.06 181 GLU A N 1
ATOM 1390 C CA . GLU A 1 181 ? -4.145 -2.631 19.559 1.00 75.06 181 GLU A CA 1
ATOM 1391 C C . GLU A 1 181 ? -3.670 -3.895 18.841 1.00 75.06 181 GLU A C 1
ATOM 1393 O O . GLU A 1 181 ? -4.467 -4.642 18.281 1.00 75.06 181 GLU A O 1
ATOM 1398 N N . LEU A 1 182 ? -2.362 -4.169 18.877 1.00 72.56 182 LEU A N 1
ATOM 1399 C CA . LEU A 1 182 ? -1.741 -5.243 18.087 1.00 72.56 182 LEU A CA 1
ATOM 1400 C C . LEU A 1 182 ? -2.301 -6.644 18.381 1.00 72.56 182 LEU A C 1
ATOM 1402 O O . LEU A 1 182 ? -2.181 -7.532 17.544 1.00 72.56 182 LEU A O 1
ATOM 1406 N N . LYS A 1 183 ? -2.902 -6.849 19.558 1.00 70.94 183 LYS A N 1
ATOM 1407 C CA . LYS A 1 183 ? -3.539 -8.115 19.947 1.00 70.94 183 LYS A CA 1
ATOM 1408 C C . LYS A 1 183 ? -4.866 -8.358 19.215 1.00 70.94 183 LYS A C 1
ATOM 1410 O O . LYS A 1 183 ? -5.314 -9.497 19.139 1.00 70.94 183 LYS A O 1
ATOM 1415 N N . GLU A 1 184 ? -5.480 -7.302 18.694 1.00 73.00 184 GLU A N 1
ATOM 1416 C CA . GLU A 1 184 ? -6.832 -7.319 18.132 1.00 73.00 184 GLU A CA 1
ATOM 1417 C C . GLU A 1 184 ? -6.882 -6.972 16.640 1.00 73.00 184 GLU A C 1
ATOM 1419 O O . GLU A 1 184 ? -7.956 -7.018 16.042 1.00 73.00 184 GLU A O 1
ATOM 1424 N N . VAL A 1 185 ? -5.733 -6.652 16.030 1.00 77.44 185 VAL A N 1
ATOM 1425 C CA . VAL A 1 185 ? -5.636 -6.360 14.595 1.00 77.44 185 VAL A CA 1
ATOM 1426 C C . VAL A 1 185 ? -6.091 -7.575 13.794 1.00 77.44 185 VAL A C 1
ATOM 1428 O O . VAL A 1 185 ? -5.455 -8.629 13.813 1.00 77.44 185 VAL A O 1
ATOM 1431 N N . THR A 1 186 ? -7.188 -7.400 13.067 1.00 82.19 186 THR A N 1
ATOM 1432 C CA . THR A 1 186 ? -7.736 -8.394 12.141 1.00 82.19 186 THR A CA 1
ATOM 1433 C C . THR A 1 186 ? -7.863 -7.757 10.758 1.00 82.19 186 THR A C 1
ATOM 1435 O O . THR A 1 186 ? -6.845 -7.449 10.137 1.00 82.19 186 THR A O 1
ATOM 1438 N N . TYR A 1 187 ? -9.082 -7.509 10.288 1.00 80.50 187 TYR A N 1
ATOM 1439 C CA . TYR A 1 187 ? -9.355 -6.844 9.020 1.00 80.50 187 TYR A CA 1
ATOM 1440 C C . TYR A 1 187 ? -9.736 -5.378 9.255 1.00 80.50 187 TYR A C 1
ATOM 1442 O O . TYR A 1 187 ? -10.315 -5.060 10.298 1.00 80.50 187 TYR A O 1
ATOM 1450 N N . PRO A 1 188 ? -9.456 -4.461 8.310 1.00 79.75 188 PRO A N 1
ATOM 1451 C CA . PRO A 1 188 ? -9.895 -3.072 8.425 1.00 79.75 188 PRO A CA 1
ATOM 1452 C C . PRO A 1 188 ? -11.398 -2.907 8.676 1.00 79.75 188 PRO A C 1
ATOM 1454 O O . PRO A 1 188 ? -11.790 -1.995 9.397 1.00 79.75 188 PRO A O 1
ATOM 1457 N N . GLU A 1 189 ? -12.230 -3.787 8.117 1.00 82.31 189 GLU A N 1
ATOM 1458 C CA . GLU A 1 189 ? -13.681 -3.823 8.317 1.00 82.31 189 GLU A CA 1
ATOM 1459 C C . GLU A 1 189 ? -14.048 -4.120 9.779 1.00 82.31 189 GLU A C 1
ATOM 1461 O O . GLU A 1 189 ? -14.825 -3.381 10.386 1.00 82.31 189 GLU A O 1
ATOM 1466 N N . ASP A 1 190 ? -13.442 -5.155 10.366 1.00 82.00 190 ASP A N 1
ATOM 1467 C CA . ASP A 1 190 ? -13.660 -5.541 11.764 1.00 82.00 190 ASP A CA 1
ATOM 1468 C C . ASP A 1 190 ? -13.131 -4.467 12.721 1.00 82.00 190 ASP A C 1
ATOM 1470 O O . ASP A 1 190 ? -13.794 -4.105 13.697 1.00 82.00 190 ASP A O 1
ATOM 1474 N N . ASN A 1 191 ? -11.960 -3.902 12.413 1.00 82.62 191 ASN A N 1
ATOM 1475 C CA . ASN A 1 191 ? -11.387 -2.790 13.165 1.00 82.62 191 ASN A CA 1
ATOM 1476 C C . ASN A 1 191 ? -12.329 -1.570 13.130 1.00 82.62 191 ASN A C 1
ATOM 1478 O O . ASN A 1 191 ? -12.564 -0.934 14.157 1.00 82.62 191 ASN A O 1
ATOM 1482 N N . LEU A 1 192 ? -12.902 -1.243 11.966 1.00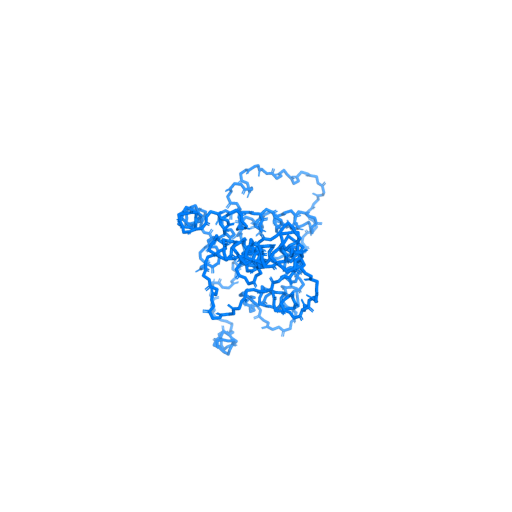 80.56 192 LEU A N 1
ATOM 1483 C CA . LEU A 1 192 ? -13.835 -0.125 11.812 1.00 80.56 192 LEU A CA 1
ATOM 1484 C C . LEU A 1 192 ? -15.142 -0.350 12.586 1.00 80.56 192 LEU A C 1
ATOM 1486 O O . LEU A 1 192 ? -15.599 0.564 13.271 1.00 80.56 192 LEU A O 1
ATOM 1490 N N . MET A 1 193 ? -15.714 -1.555 12.519 1.00 82.69 193 MET A N 1
ATOM 1491 C CA . MET A 1 193 ? -16.911 -1.927 13.282 1.00 82.69 193 MET A CA 1
ATOM 1492 C C . MET A 1 193 ? -16.697 -1.759 14.787 1.00 82.69 193 MET A C 1
ATOM 1494 O O . MET A 1 193 ? -17.512 -1.129 15.458 1.00 82.69 193 MET A O 1
ATOM 1498 N N . ARG A 1 194 ? -15.568 -2.246 15.320 1.00 81.56 194 ARG A N 1
ATOM 1499 C CA . ARG A 1 194 ? -15.219 -2.070 16.740 1.00 81.56 194 ARG A CA 1
ATOM 1500 C C . ARG A 1 194 ? -15.147 -0.601 17.129 1.00 81.56 194 ARG A C 1
ATOM 1502 O O . ARG A 1 194 ? -15.705 -0.213 18.148 1.00 81.56 194 ARG A O 1
ATOM 1509 N N . TRP A 1 195 ? -14.516 0.225 16.299 1.00 78.44 195 TRP A N 1
ATOM 1510 C CA . TRP A 1 195 ? -14.430 1.660 16.557 1.00 78.44 195 TRP A CA 1
ATOM 1511 C C . TRP A 1 195 ? -15.800 2.349 16.578 1.00 78.44 195 TRP A C 1
ATOM 1513 O O . TRP A 1 195 ? -16.018 3.245 17.392 1.00 78.44 195 TRP A O 1
ATOM 1523 N N . MET A 1 196 ? -16.731 1.938 15.710 1.00 82.75 196 MET A N 1
ATOM 1524 C CA . MET A 1 196 ? -18.100 2.465 15.711 1.00 82.75 196 MET A CA 1
ATOM 1525 C C . MET A 1 196 ? -18.861 2.065 16.980 1.00 82.75 196 MET A C 1
ATOM 1527 O O . MET A 1 196 ? -19.468 2.932 17.603 1.00 82.75 196 MET A O 1
ATOM 1531 N N . LEU A 1 197 ? -18.753 0.801 17.403 1.00 84.12 197 LEU A N 1
ATOM 1532 C CA . LEU A 1 197 ? -19.375 0.300 18.635 1.00 84.12 197 LEU A CA 1
ATOM 1533 C C . LEU A 1 197 ? -18.807 0.980 19.889 1.00 84.12 197 LEU A C 1
ATOM 1535 O O . LEU A 1 197 ? -19.555 1.354 20.786 1.00 84.12 197 LEU A O 1
ATOM 1539 N N . GLU A 1 198 ? -17.490 1.199 19.947 1.00 83.12 198 GLU A N 1
ATOM 1540 C CA . GLU A 1 198 ? -16.861 1.965 21.033 1.00 83.12 198 GLU A CA 1
ATOM 1541 C C . GLU A 1 198 ? -17.400 3.400 21.105 1.00 83.12 198 GLU A C 1
ATOM 1543 O O . GLU A 1 198 ? -17.593 3.937 22.196 1.00 83.12 198 GLU A O 1
ATOM 1548 N N . LYS A 1 199 ? -17.647 4.025 19.948 1.00 81.88 199 LYS A N 1
ATOM 1549 C CA . LYS A 1 199 ? -18.216 5.373 19.868 1.00 81.88 199 LYS A CA 1
ATOM 1550 C C . LYS A 1 199 ? -19.666 5.423 20.331 1.00 81.88 199 LYS A C 1
ATOM 1552 O O . LYS A 1 199 ? -20.037 6.364 21.021 1.00 81.88 199 LYS A O 1
ATOM 1557 N N . GLU A 1 200 ? -20.471 4.446 19.933 1.00 85.38 200 GLU A N 1
ATOM 1558 C CA . GLU A 1 200 ? -21.882 4.357 20.312 1.00 85.38 200 GLU A CA 1
ATOM 1559 C C . GLU A 1 200 ? -22.031 4.151 21.824 1.00 85.38 200 GLU A C 1
ATOM 1561 O O . GLU A 1 200 ? -22.665 4.970 22.485 1.00 85.38 200 GLU A O 1
ATOM 1566 N N . ASN A 1 201 ? -21.317 3.171 22.391 1.00 85.06 201 ASN A N 1
ATOM 1567 C CA . ASN A 1 201 ? -21.316 2.906 23.833 1.00 85.06 201 ASN A CA 1
ATOM 1568 C C . ASN A 1 201 ? -20.824 4.109 24.656 1.00 85.06 201 ASN A C 1
ATOM 1570 O O . ASN A 1 201 ? -21.343 4.379 25.737 1.00 85.06 201 ASN A O 1
ATOM 1574 N N . GLY A 1 202 ? -19.812 4.835 24.164 1.00 81.44 202 GLY A N 1
ATOM 1575 C CA . GLY A 1 202 ? -19.321 6.046 24.825 1.00 81.44 202 GLY A CA 1
ATOM 1576 C C . GLY A 1 202 ? -20.368 7.163 24.867 1.00 81.44 202 GLY A C 1
ATOM 1577 O O . GLY A 1 202 ? -20.517 7.822 25.893 1.00 81.44 202 GLY A O 1
ATOM 1578 N N . ASN A 1 203 ? -21.129 7.337 23.782 1.00 81.06 203 ASN A N 1
ATOM 1579 C CA . ASN A 1 203 ? -22.192 8.339 23.710 1.00 81.06 203 ASN A CA 1
ATOM 1580 C C . ASN A 1 203 ? -23.382 7.985 24.620 1.00 81.06 203 ASN A C 1
ATOM 1582 O O . ASN A 1 203 ? -23.957 8.877 25.239 1.00 81.06 203 ASN A O 1
ATOM 1586 N N . GLU A 1 204 ? -23.752 6.702 24.717 1.00 81.25 204 GLU A N 1
ATOM 1587 C CA . GLU A 1 204 ? -24.819 6.242 25.619 1.00 81.25 204 GLU A CA 1
ATOM 1588 C C . GLU A 1 204 ? -24.468 6.499 27.090 1.00 81.25 204 GLU A C 1
ATOM 1590 O O . GLU A 1 204 ? -25.282 7.050 27.828 1.00 81.25 204 GLU A O 1
ATOM 1595 N N . GLN A 1 205 ? -23.231 6.201 27.502 1.00 78.69 205 GLN A N 1
ATOM 1596 C CA . GLN A 1 205 ? -22.761 6.474 28.866 1.00 78.69 205 GLN A CA 1
ATOM 1597 C C . GLN A 1 205 ? -22.754 7.972 29.207 1.00 78.69 205 GLN A C 1
ATOM 1599 O O . GLN A 1 205 ? -23.039 8.352 30.342 1.00 78.69 205 GLN A O 1
ATOM 1604 N N . GLU A 1 206 ? -22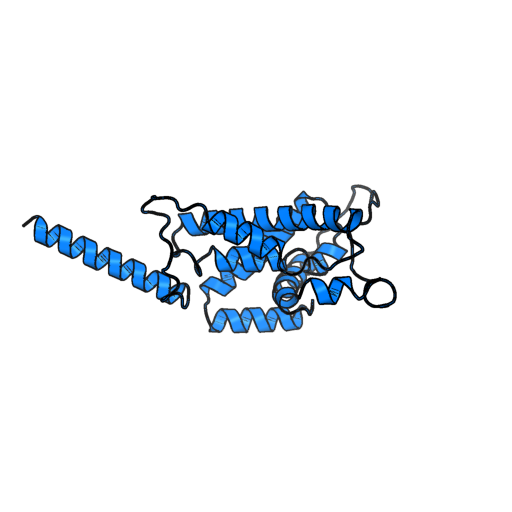.441 8.838 28.240 1.00 78.56 206 GLU A N 1
ATOM 1605 C CA . GLU A 1 206 ? -22.454 10.294 28.434 1.00 78.56 206 GLU A CA 1
ATOM 1606 C C . GLU A 1 206 ? -23.888 10.845 28.551 1.00 78.56 206 GLU A C 1
ATOM 1608 O O . GLU A 1 206 ? -24.154 11.732 29.368 1.00 78.56 206 GLU A O 1
ATOM 1613 N N . LEU A 1 207 ? -24.836 10.274 27.798 1.00 80.38 207 LEU A N 1
ATOM 1614 C CA . LEU A 1 207 ? -26.263 10.581 27.922 1.00 80.38 207 LEU A CA 1
ATOM 1615 C C . LEU A 1 207 ? -26.819 10.147 29.284 1.00 80.38 207 LEU A C 1
ATOM 1617 O O . LEU A 1 207 ? -27.510 10.936 29.923 1.00 80.38 207 LEU A O 1
ATOM 1621 N N . GLU A 1 208 ? -26.483 8.945 29.758 1.00 82.19 208 GLU A N 1
ATOM 1622 C CA . GLU A 1 208 ? -26.890 8.462 31.087 1.00 82.19 208 GLU A CA 1
ATOM 1623 C C . GLU A 1 208 ? -26.287 9.289 32.232 1.00 82.19 208 GLU A C 1
ATOM 1625 O O . GLU A 1 208 ? -26.943 9.491 33.248 1.00 82.19 208 GLU A O 1
ATOM 1630 N N . ALA A 1 209 ? -25.067 9.811 32.077 1.00 78.25 209 ALA A N 1
ATOM 1631 C CA . ALA A 1 209 ? -24.416 10.639 33.095 1.00 78.25 209 ALA A CA 1
ATOM 1632 C C . ALA A 1 209 ? -24.974 12.075 33.198 1.00 78.25 209 ALA A C 1
ATOM 1634 O O . ALA A 1 209 ? -24.648 12.789 34.148 1.00 78.25 209 ALA A O 1
ATOM 1635 N N . THR A 1 210 ? -25.773 12.514 32.220 1.00 76.88 210 THR A N 1
ATOM 1636 C CA . THR A 1 210 ? -26.313 13.885 32.141 1.00 76.88 210 THR A CA 1
ATOM 1637 C C . THR A 1 210 ? -27.771 13.988 32.628 1.00 76.88 210 THR A C 1
ATOM 1639 O O . THR A 1 210 ? -28.280 15.100 32.792 1.00 76.88 210 THR A O 1
ATOM 1642 N N . VAL A 1 211 ? -28.442 12.855 32.873 1.00 68.62 211 VAL A N 1
ATOM 1643 C CA . VAL A 1 211 ? -29.829 12.751 33.383 1.00 68.62 211 VAL A CA 1
ATOM 1644 C C . VAL A 1 211 ? -29.835 12.527 34.893 1.00 68.62 211 VAL A C 1
ATOM 1646 O O . VAL A 1 211 ? -30.695 13.146 35.561 1.00 68.62 211 VAL A O 1
#